Protein AF-A0AAW9QAK8-F1 (afdb_monomer)

Solvent-accessible surface area (backbone atoms only — not comparable to full-atom values): 10213 Å² total; per-residue (Å²): 141,86,92,83,81,89,88,90,85,87,82,90,89,85,83,85,83,75,80,65,77,69,79,71,78,66,49,76,46,75,46,71,65,35,74,54,66,76,41,69,58,45,81,40,82,65,49,65,52,75,55,70,27,70,66,50,73,46,60,89,47,50,57,48,42,35,43,34,34,24,34,4,42,91,80,50,85,57,17,27,20,35,39,28,41,34,25,48,75,82,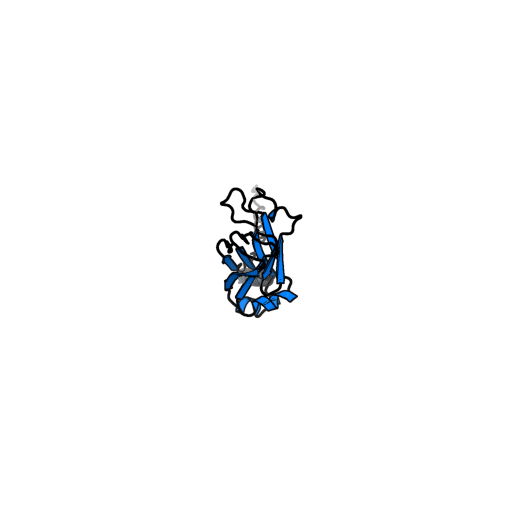41,79,55,45,76,33,46,95,89,36,62,29,44,38,78,54,58,31,52,33,78,53,71,29,72,61,53,82,85,56,50,69,65,38,55,82,17,39,46,45,31,36,33,39,35,73,44,69,76,35,34,51,22,28,21,52,31,38,41,37,41,32,53,43,70,71,66,57,60,64,52,50,49,50,51,50,52,50,50,52,54,53,55,52,64,76,74,110

Nearest PDB structures (foldseek):
  2wz8-assembly1_A  TM=4.508E-01  e=4.921E-02  Acetivibrio thermocellus
  7vrp-assembly1_A  TM=4.653E-01  e=5.206E-02  Infectious bursal disease virus
  7qx7-assembly1_A  TM=4.851E-01  e=1.797E-01  Bacillus thuringiensis serovar israelensis
  4w8j-assembly1_A-2  TM=3.602E-01  e=1.023E-01  Bacillus thuringiensis serovar kurstaki str. HD73
  2gsy-assembly1_A  TM=2.561E-01  e=4.921E-02  Infectious bursal disease virus

Radius of gyration: 26.71 Å; Cα contacts (8 Å, |Δi|>4): 350; chains: 1; bounding box: 48×50×93 Å

Sequence (178 aa):
MSIAKTFKSAAIAAALVAAGASAQAVTVVTLPDHNGGFGTASLEAVGTFFFDASLFSNISEIGSVVLSGTFGTGGWPNDHTALGDLYADGITVATCDYSSTCWLPGAGAQSWSYTFTVEQYTAFQDGQLSLVADKLYHDEVNRFGSLTLTISPVPEPGSYALMGAGLGLLAWMRRRRA

Structure (mmCIF, N/CA/C/O backbone):
data_AF-A0AAW9QAK8-F1
#
_entry.id   AF-A0AAW9QAK8-F1
#
loop_
_atom_site.group_PDB
_atom_site.id
_atom_site.type_symbol
_atom_site.label_atom_id
_atom_site.label_alt_id
_atom_site.label_comp_id
_atom_site.label_asym_id
_atom_site.label_entity_id
_atom_site.label_seq_id
_atom_site.pdbx_PDB_ins_code
_atom_site.Cartn_x
_atom_site.Cartn_y
_atom_site.Cartn_z
_atom_site.occupancy
_atom_site.B_iso_or_equiv
_atom_site.auth_seq_id
_atom_site.auth_comp_id
_atom_site.auth_asym_id
_atom_site.auth_atom_id
_atom_site.pdbx_PDB_model_num
ATOM 1 N N . MET A 1 1 ? -12.288 35.265 71.303 1.00 43.62 1 MET A N 1
ATOM 2 C CA . MET A 1 1 ? -12.630 35.472 69.877 1.00 43.62 1 MET A CA 1
ATOM 3 C C . MET A 1 1 ? -11.929 34.394 69.071 1.00 43.62 1 MET A C 1
ATOM 5 O O . MET A 1 1 ? -10.712 34.413 69.010 1.00 43.62 1 MET A O 1
ATOM 9 N N . SER A 1 2 ? -12.672 33.411 68.559 1.00 40.41 2 SER A N 1
ATOM 10 C CA . SER A 1 2 ? -12.126 32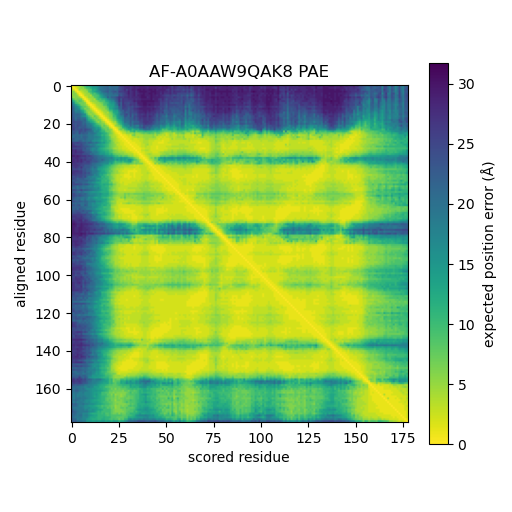.290 67.783 1.00 40.41 2 SER A CA 1
ATOM 11 C C . SER A 1 2 ? -12.729 32.337 66.381 1.00 40.41 2 SER A C 1
ATOM 13 O O . SER A 1 2 ? -13.932 32.138 66.213 1.00 40.41 2 SER A O 1
ATOM 15 N N . ILE A 1 3 ? -11.898 32.690 65.401 1.00 52.59 3 ILE A N 1
ATOM 16 C CA . ILE A 1 3 ? -12.213 32.692 63.971 1.00 52.59 3 ILE A CA 1
ATOM 17 C C . ILE A 1 3 ? -11.681 31.372 63.420 1.00 52.59 3 ILE A C 1
ATOM 19 O O . ILE A 1 3 ? -10.481 31.226 63.213 1.00 52.59 3 ILE A O 1
ATOM 23 N N . ALA A 1 4 ? -12.562 30.396 63.212 1.00 48.19 4 ALA A N 1
ATOM 24 C CA . ALA A 1 4 ? -12.209 29.166 62.511 1.00 48.19 4 ALA A CA 1
ATOM 25 C C . ALA A 1 4 ? -13.450 28.539 61.873 1.00 48.19 4 ALA A C 1
ATOM 27 O O . ALA A 1 4 ? -14.023 27.592 62.407 1.00 48.19 4 ALA A O 1
ATOM 28 N N . LYS A 1 5 ? -13.880 29.064 60.722 1.00 58.19 5 LYS A N 1
ATOM 29 C CA . LYS A 1 5 ? -14.743 28.333 59.784 1.00 58.19 5 LYS A CA 1
ATOM 30 C C . LYS A 1 5 ? -14.394 28.733 58.356 1.00 58.19 5 LYS A C 1
ATOM 32 O O . LYS A 1 5 ? -14.123 29.899 58.106 1.00 58.19 5 LYS A O 1
ATOM 37 N N . THR A 1 6 ? -14.537 27.760 57.457 1.00 53.22 6 THR A N 1
ATOM 38 C CA . THR A 1 6 ? -14.482 27.806 55.981 1.00 53.22 6 THR A CA 1
ATOM 39 C C . THR A 1 6 ? -13.117 27.558 55.332 1.00 53.22 6 THR A C 1
ATOM 41 O O . THR A 1 6 ? -12.087 27.891 55.892 1.00 53.22 6 THR A O 1
ATOM 44 N N . PHE A 1 7 ? -13.161 26.904 54.162 1.00 49.06 7 PHE A N 1
ATOM 45 C CA . PHE A 1 7 ? -12.082 26.304 53.352 1.00 49.06 7 PHE A CA 1
ATOM 46 C C . PHE A 1 7 ? -11.780 24.810 53.569 1.00 49.06 7 PHE A C 1
ATOM 48 O O . PHE A 1 7 ? -10.658 24.411 53.855 1.00 49.06 7 PHE A O 1
ATOM 55 N N . LYS A 1 8 ? -12.781 23.949 53.327 1.00 48.31 8 LYS A N 1
ATOM 56 C CA . LYS A 1 8 ? -12.560 22.544 52.919 1.00 48.31 8 LYS A CA 1
ATOM 57 C C . LYS A 1 8 ? -13.544 22.108 51.823 1.00 48.31 8 LYS A C 1
ATOM 59 O O . LYS A 1 8 ? -14.210 21.094 51.971 1.00 48.31 8 LYS A O 1
ATOM 64 N N . SER A 1 9 ? -13.661 22.875 50.738 1.00 48.78 9 SER A N 1
ATOM 65 C CA . SER A 1 9 ? -14.538 22.504 49.610 1.00 48.78 9 SER A CA 1
ATOM 66 C C . SER A 1 9 ? -13.999 23.016 48.272 1.00 48.78 9 SER A C 1
ATOM 68 O O . SER A 1 9 ? -14.655 23.804 47.604 1.00 48.78 9 SER A O 1
ATOM 70 N N . ALA A 1 10 ? -12.784 22.625 47.890 1.00 46.69 10 ALA A N 1
ATOM 71 C CA . ALA A 1 10 ? -12.253 22.905 46.552 1.00 46.69 10 ALA A CA 1
ATOM 72 C C . ALA A 1 10 ? -11.214 21.847 46.156 1.00 46.69 10 ALA A C 1
ATOM 74 O O . ALA A 1 10 ? -10.040 22.130 45.965 1.00 46.69 10 ALA A O 1
ATOM 75 N N . ALA A 1 11 ? -11.635 20.592 46.095 1.00 51.09 11 ALA A N 1
ATOM 76 C CA . ALA A 1 11 ? -10.890 19.549 45.407 1.00 51.09 11 ALA A CA 1
ATOM 77 C C . ALA A 1 11 ? -11.921 18.594 44.808 1.00 51.09 11 ALA A C 1
ATOM 79 O O . ALA A 1 11 ? -12.967 18.381 45.415 1.00 51.09 11 ALA A O 1
ATOM 80 N N . ILE A 1 12 ? -11.604 17.996 43.661 1.00 48.12 12 ILE A N 1
ATOM 81 C CA . ILE A 1 12 ? -12.461 17.126 42.834 1.00 48.12 12 ILE A CA 1
ATOM 82 C C . ILE A 1 12 ? -13.263 17.895 41.764 1.00 48.12 12 ILE A C 1
ATOM 84 O O . ILE A 1 12 ? -14.488 17.891 41.753 1.00 48.12 12 ILE A O 1
ATOM 88 N N . ALA A 1 13 ? -12.567 18.525 40.816 1.00 45.16 13 ALA A N 1
ATOM 89 C CA . ALA A 1 13 ? -13.155 18.864 39.509 1.00 45.16 13 ALA A CA 1
ATOM 90 C C . ALA A 1 13 ? -12.188 18.663 38.321 1.00 45.16 13 ALA A C 1
ATOM 92 O O . ALA A 1 13 ? -12.500 19.064 37.209 1.00 45.16 13 ALA A O 1
ATOM 93 N N . ALA A 1 14 ? -11.025 18.030 38.523 1.00 45.06 14 ALA A N 1
ATOM 94 C CA . ALA A 1 14 ? -9.957 17.976 37.515 1.00 45.06 14 ALA A CA 1
ATOM 95 C C . ALA A 1 14 ? -9.422 16.554 37.250 1.00 45.06 14 ALA A C 1
ATOM 97 O O . ALA A 1 14 ? -8.217 16.366 37.144 1.00 45.06 14 ALA A O 1
ATOM 98 N N . ALA A 1 15 ? -10.291 15.536 37.190 1.00 48.50 15 ALA A N 1
ATOM 99 C CA . ALA A 1 15 ? -9.847 14.141 37.026 1.00 48.50 15 ALA A CA 1
ATOM 100 C C . ALA A 1 15 ? -10.546 13.334 35.913 1.00 48.50 15 ALA A C 1
ATOM 102 O O . ALA A 1 15 ? -10.401 12.118 35.882 1.00 48.50 15 ALA A O 1
ATOM 103 N N . LEU A 1 16 ? -11.288 13.954 34.988 1.00 49.25 16 LEU A N 1
ATOM 104 C CA . LEU A 1 16 ? -11.933 13.222 33.885 1.00 49.25 16 LEU A CA 1
ATOM 105 C C . LEU A 1 16 ? -11.697 13.888 32.524 1.00 49.25 16 LEU A C 1
ATOM 107 O O . LEU A 1 16 ? -12.627 14.332 31.866 1.00 49.25 16 LEU A O 1
ATOM 111 N N . VAL A 1 17 ? -10.442 13.930 32.082 1.00 52.16 17 VAL A N 1
ATOM 112 C CA . VAL A 1 17 ? -10.127 13.999 30.643 1.00 52.16 17 VAL A CA 1
ATOM 113 C C . VAL A 1 17 ? -8.996 13.013 30.348 1.00 52.16 17 VAL A C 1
ATOM 115 O O . VAL A 1 17 ? -7.938 13.363 29.848 1.00 52.16 17 VAL A O 1
ATOM 118 N N . ALA A 1 18 ? -9.201 11.754 30.724 1.00 51.91 18 ALA A N 1
ATOM 119 C CA . ALA A 1 18 ? -8.476 10.642 30.126 1.00 51.91 18 ALA A CA 1
ATOM 120 C C . ALA A 1 18 ? -9.490 9.906 29.249 1.00 51.91 18 ALA A C 1
ATOM 122 O O . ALA A 1 18 ? -10.052 8.887 29.644 1.00 51.91 18 ALA A O 1
ATOM 123 N N . ALA A 1 19 ? -9.817 10.496 28.097 1.00 54.41 19 ALA A N 1
ATOM 124 C CA . ALA A 1 19 ? -10.505 9.764 27.046 1.00 54.41 19 ALA A CA 1
ATOM 125 C C . ALA A 1 19 ? -9.520 8.695 26.565 1.00 54.41 19 ALA A C 1
ATOM 127 O O . ALA A 1 19 ? -8.567 8.992 25.847 1.00 54.41 19 ALA A O 1
ATOM 128 N N . GLY A 1 20 ? -9.691 7.475 27.071 1.00 50.53 20 GLY A N 1
ATOM 129 C CA . GLY A 1 20 ? -8.933 6.320 26.627 1.00 50.53 20 GLY A CA 1
ATOM 130 C C . GLY A 1 20 ? -9.263 6.066 25.167 1.00 50.53 20 GLY A C 1
ATOM 131 O O . GLY A 1 20 ? -10.325 5.530 24.864 1.00 50.53 20 GLY A O 1
ATOM 132 N N . ALA A 1 21 ? -8.368 6.472 24.272 1.00 54.31 21 ALA A N 1
ATOM 133 C CA . ALA A 1 21 ? -8.306 5.881 22.951 1.00 54.31 21 ALA A CA 1
ATOM 134 C C . ALA A 1 21 ? -7.950 4.407 23.169 1.00 54.31 21 ALA A C 1
ATOM 136 O O . ALA A 1 21 ? -6.821 4.083 23.542 1.00 54.31 21 ALA A O 1
ATOM 137 N N . SER A 1 22 ? -8.924 3.510 23.026 1.00 57.97 22 SER A N 1
ATOM 138 C CA . SER A 1 22 ? -8.629 2.097 22.838 1.00 57.97 22 SER A CA 1
ATOM 139 C C . SER A 1 22 ? -7.884 1.989 21.512 1.00 57.97 22 SER A C 1
ATOM 141 O O . SER A 1 22 ? -8.480 2.110 20.445 1.00 57.97 22 SER A O 1
ATOM 143 N N . ALA A 1 23 ? -6.560 1.855 21.583 1.00 57.19 23 ALA A N 1
ATOM 144 C CA . ALA A 1 23 ? -5.739 1.580 20.418 1.00 57.19 23 ALA A CA 1
ATOM 145 C C . ALA A 1 23 ? -6.095 0.172 19.93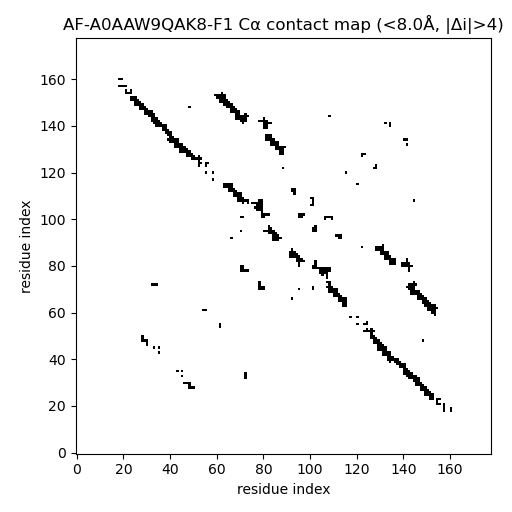3 1.00 57.19 23 ALA A C 1
ATOM 147 O O . ALA A 1 23 ? -5.701 -0.819 20.547 1.00 57.19 23 ALA A O 1
ATOM 148 N N . GLN A 1 24 ? -6.892 0.080 18.872 1.00 70.19 24 GLN A N 1
ATOM 149 C CA . GLN A 1 24 ? -7.005 -1.170 18.137 1.00 70.19 24 GLN A CA 1
ATOM 150 C C . GLN A 1 24 ? -5.670 -1.458 17.437 1.00 70.19 24 GLN A C 1
ATOM 152 O O . GLN A 1 24 ? -4.921 -0.539 17.090 1.00 70.19 24 GLN A O 1
ATOM 157 N N . ALA A 1 25 ? -5.356 -2.741 17.260 1.00 75.75 25 ALA A N 1
ATOM 158 C CA . ALA A 1 25 ? -4.101 -3.156 16.653 1.00 75.75 25 ALA A CA 1
ATOM 159 C C . ALA A 1 25 ? -4.079 -2.796 15.161 1.00 75.75 25 ALA A C 1
ATOM 161 O O . ALA A 1 25 ? -4.975 -3.172 14.409 1.00 75.75 25 ALA A O 1
ATOM 162 N N . VAL A 1 26 ? -3.038 -2.076 14.746 1.00 88.56 26 VAL A N 1
ATOM 163 C CA . VAL A 1 26 ? -2.713 -1.857 13.335 1.00 88.56 26 VAL A CA 1
ATOM 164 C C . VAL A 1 26 ? -1.885 -3.049 12.869 1.00 88.56 26 VAL A C 1
ATOM 166 O O . VAL A 1 26 ? -0.848 -3.346 13.466 1.00 88.56 26 VAL A O 1
ATOM 169 N N . THR A 1 27 ? -2.323 -3.724 11.809 1.00 88.50 27 THR A N 1
ATOM 170 C CA . THR A 1 27 ? -1.546 -4.807 11.198 1.00 88.50 27 THR A CA 1
ATOM 171 C C . THR A 1 27 ? -0.627 -4.210 10.144 1.00 88.50 27 THR A C 1
ATOM 173 O O . THR A 1 27 ? -1.091 -3.553 9.214 1.00 88.50 27 THR A O 1
ATOM 176 N N . VAL A 1 28 ? 0.678 -4.441 10.294 1.00 93.00 28 VAL A N 1
ATOM 177 C CA . VAL A 1 28 ? 1.711 -3.998 9.352 1.00 93.00 28 VAL A CA 1
ATOM 178 C C . VAL A 1 28 ? 2.443 -5.227 8.833 1.00 93.00 28 VAL A C 1
ATOM 180 O O . VAL A 1 28 ? 3.031 -5.972 9.616 1.00 93.00 28 VAL A O 1
ATOM 183 N N . VAL A 1 29 ? 2.409 -5.431 7.519 1.00 94.56 29 VAL A N 1
ATOM 184 C CA . VAL A 1 29 ? 3.135 -6.507 6.834 1.00 94.56 29 VAL A CA 1
ATOM 185 C C . VAL A 1 29 ? 4.091 -5.872 5.838 1.00 94.56 29 VAL A C 1
ATOM 187 O O . VAL A 1 29 ? 3.711 -4.948 5.120 1.00 94.56 29 VAL A O 1
ATOM 190 N N . THR A 1 30 ? 5.330 -6.354 5.793 1.00 96.50 30 THR A N 1
ATOM 191 C CA . THR A 1 30 ? 6.355 -5.840 4.884 1.00 96.50 30 THR A CA 1
ATOM 192 C C . THR A 1 30 ? 6.835 -6.917 3.922 1.00 96.50 30 THR A C 1
ATOM 194 O O . THR A 1 30 ? 6.979 -8.084 4.288 1.00 96.50 30 THR A O 1
ATOM 197 N N . LEU A 1 31 ? 7.101 -6.508 2.685 1.00 96.69 31 LEU A N 1
ATOM 198 C CA . LEU A 1 31 ? 7.881 -7.269 1.721 1.00 96.69 31 LEU A CA 1
ATOM 199 C C . LEU A 1 31 ? 9.273 -6.635 1.598 1.00 96.69 31 LEU A C 1
ATOM 201 O O . LEU A 1 31 ? 9.405 -5.407 1.707 1.00 96.69 31 LEU A O 1
ATOM 205 N N . PRO A 1 32 ? 10.322 -7.452 1.405 1.00 96.00 32 PRO A N 1
ATOM 206 C CA . PRO A 1 32 ? 11.661 -6.940 1.152 1.00 96.00 32 PRO A CA 1
ATOM 207 C C . PRO A 1 32 ? 11.721 -6.210 -0.195 1.00 96.00 32 PRO A C 1
ATOM 209 O O . PRO A 1 32 ? 10.803 -6.306 -1.009 1.00 96.00 32 PRO A O 1
ATOM 212 N N . ASP A 1 33 ? 12.828 -5.509 -0.431 1.00 94.25 33 ASP A N 1
ATOM 213 C CA . ASP A 1 33 ? 13.135 -4.901 -1.724 1.00 94.25 33 ASP A CA 1
ATOM 214 C C . ASP A 1 33 ? 13.010 -5.927 -2.863 1.00 94.25 33 ASP A C 1
ATOM 216 O O . ASP A 1 33 ? 13.535 -7.043 -2.788 1.00 94.25 33 ASP A O 1
ATOM 220 N N . HIS A 1 34 ? 12.355 -5.516 -3.943 1.00 93.50 34 HIS A N 1
ATOM 221 C CA . HIS A 1 34 ? 12.217 -6.281 -5.169 1.00 93.50 34 HIS A CA 1
ATOM 222 C C . HIS A 1 34 ? 13.094 -5.680 -6.266 1.00 93.50 34 HIS A C 1
ATOM 224 O O . HIS A 1 34 ? 13.027 -4.488 -6.569 1.00 93.50 34 HIS A O 1
ATOM 230 N N . ASN A 1 35 ? 13.893 -6.538 -6.895 1.00 92.06 35 ASN A N 1
ATOM 231 C CA . ASN A 1 35 ? 14.691 -6.199 -8.062 1.00 92.06 35 ASN A CA 1
ATOM 232 C C . ASN A 1 35 ? 14.378 -7.206 -9.157 1.00 92.06 35 ASN A C 1
ATOM 234 O O . ASN A 1 35 ? 14.779 -8.367 -9.054 1.00 92.06 35 ASN A O 1
ATOM 238 N N . GLY A 1 36 ? 13.659 -6.743 -10.172 1.00 90.12 36 GLY A N 1
ATOM 239 C CA . GLY A 1 36 ? 13.247 -7.590 -11.272 1.00 90.12 36 GLY A CA 1
ATOM 240 C C . GLY A 1 36 ? 14.385 -8.016 -12.199 1.00 90.12 36 GLY A C 1
ATOM 241 O O . GLY A 1 36 ? 15.553 -7.636 -12.050 1.00 90.12 36 GLY A O 1
ATOM 242 N N . GLY A 1 37 ? 14.032 -8.815 -13.200 1.00 87.31 37 GLY A N 1
ATOM 243 C CA . GLY A 1 37 ? 14.950 -9.226 -14.261 1.00 87.31 37 GLY A CA 1
ATOM 244 C C . GLY A 1 37 ? 15.133 -8.172 -15.361 1.00 87.31 37 GLY A C 1
ATOM 245 O O . GLY A 1 37 ? 14.193 -7.478 -15.755 1.00 87.31 37 GLY A O 1
ATOM 246 N N . PHE A 1 38 ? 16.333 -8.120 -15.950 1.00 83.62 38 PHE A N 1
ATOM 247 C CA . PHE A 1 38 ? 16.515 -7.486 -17.261 1.00 83.62 38 PHE A CA 1
ATOM 248 C C . PHE A 1 38 ? 15.729 -8.269 -18.321 1.00 83.62 38 PHE A C 1
ATOM 250 O O . PHE A 1 38 ? 15.740 -9.501 -18.319 1.00 83.62 38 PHE A O 1
ATOM 257 N N . GLY A 1 39 ? 15.066 -7.576 -19.249 1.00 77.19 39 GLY A N 1
ATOM 258 C CA . GLY A 1 39 ? 14.371 -8.241 -20.352 1.00 77.19 39 GLY A CA 1
ATOM 259 C C . GLY A 1 39 ? 13.309 -7.387 -21.032 1.00 77.19 39 GLY A C 1
ATOM 260 O O . GLY A 1 39 ? 13.203 -6.187 -20.783 1.00 77.19 39 GLY A O 1
ATOM 261 N N . THR A 1 40 ? 12.501 -8.029 -21.872 1.00 79.06 40 THR A N 1
ATOM 262 C CA . THR A 1 40 ? 11.403 -7.395 -22.613 1.00 79.06 40 THR A CA 1
ATOM 263 C C . THR A 1 40 ? 10.228 -7.016 -21.721 1.00 79.06 40 THR A C 1
ATOM 265 O O . THR A 1 40 ? 10.101 -7.569 -20.631 1.00 79.06 40 THR A O 1
ATOM 268 N N . ALA A 1 41 ? 9.366 -6.118 -22.207 1.00 79.12 41 ALA A N 1
ATOM 269 C CA . ALA A 1 41 ? 8.091 -5.782 -21.578 1.00 79.12 41 ALA A CA 1
ATOM 270 C C . ALA A 1 41 ? 7.313 -7.046 -21.166 1.00 79.12 41 ALA A C 1
ATOM 272 O O . ALA A 1 41 ? 7.135 -7.964 -21.974 1.00 79.12 41 ALA A O 1
ATOM 273 N N . SER A 1 42 ? 6.933 -7.124 -19.892 1.00 87.88 42 SER A N 1
ATOM 274 C CA . SER A 1 42 ? 6.310 -8.306 -19.294 1.00 87.88 42 SER A CA 1
ATOM 275 C C . SER A 1 42 ? 5.710 -7.991 -17.929 1.00 87.88 42 SER A C 1
ATOM 277 O O . SER A 1 42 ? 6.243 -7.158 -17.196 1.00 87.88 42 SER A O 1
ATOM 279 N N . LEU A 1 43 ? 4.693 -8.765 -17.552 1.00 93.12 43 LEU A N 1
ATOM 280 C CA . LEU A 1 43 ? 4.222 -8.849 -16.174 1.00 93.12 43 LEU A CA 1
ATOM 281 C C . LEU A 1 43 ? 5.220 -9.641 -15.324 1.00 93.12 43 LEU A C 1
ATOM 283 O O . LEU A 1 43 ? 5.630 -10.742 -15.695 1.00 93.12 43 LEU A O 1
ATOM 287 N N . GLU A 1 44 ? 5.583 -9.090 -14.175 1.00 94.38 44 GLU A N 1
ATOM 288 C CA . GLU A 1 44 ? 6.531 -9.668 -13.230 1.00 94.38 44 GLU A CA 1
ATOM 289 C C . GLU A 1 44 ? 5.912 -9.744 -11.835 1.00 94.38 44 GLU A C 1
ATOM 291 O O . GLU A 1 44 ? 5.346 -8.773 -11.335 1.00 94.38 44 GLU A O 1
ATOM 296 N N . ALA A 1 45 ? 6.018 -10.908 -11.192 1.00 96.19 45 ALA A N 1
ATOM 297 C CA . ALA A 1 45 ? 5.561 -11.076 -9.819 1.00 96.19 45 ALA A CA 1
ATOM 298 C C . ALA A 1 45 ? 6.526 -10.368 -8.858 1.00 96.19 45 ALA A C 1
ATOM 300 O O . ALA A 1 45 ? 7.702 -10.724 -8.775 1.00 96.19 45 ALA A O 1
ATOM 301 N N . VAL A 1 46 ? 6.014 -9.393 -8.109 1.00 96.62 46 VAL A N 1
ATOM 302 C CA . VAL A 1 4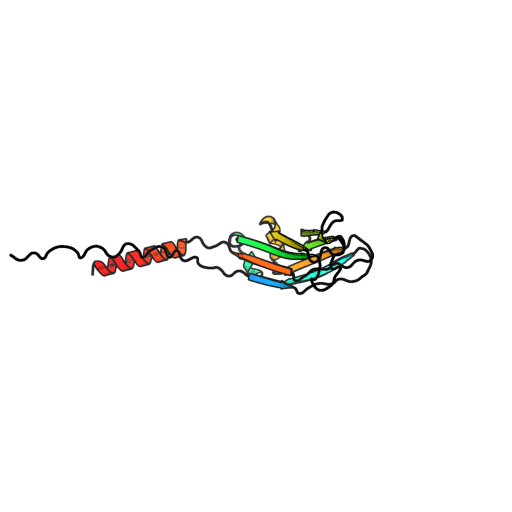6 ? 6.797 -8.625 -7.131 1.00 96.62 46 VAL A CA 1
ATOM 303 C C . VAL A 1 46 ? 6.843 -9.357 -5.792 1.00 96.62 46 VAL A C 1
ATOM 305 O O . VAL A 1 46 ? 7.904 -9.484 -5.181 1.00 96.62 46 VAL A O 1
ATOM 308 N N . GLY A 1 47 ? 5.694 -9.876 -5.357 1.00 97.31 47 GLY A N 1
ATOM 309 C CA . GLY A 1 47 ? 5.536 -10.624 -4.115 1.00 97.31 47 GLY A CA 1
ATOM 310 C C . GLY A 1 47 ? 4.074 -10.702 -3.682 1.00 97.31 47 GLY A C 1
ATOM 311 O O . GLY A 1 47 ? 3.190 -10.182 -4.358 1.00 97.31 47 GLY A O 1
ATOM 312 N N . THR A 1 48 ? 3.820 -11.339 -2.543 1.00 98.25 48 THR A N 1
ATOM 313 C CA . THR A 1 48 ? 2.465 -11.510 -2.004 1.00 98.25 48 THR A CA 1
ATOM 314 C C . THR A 1 48 ? 2.478 -11.215 -0.514 1.00 98.25 48 THR A C 1
ATOM 316 O O . THR A 1 48 ? 3.286 -11.785 0.223 1.00 98.25 48 THR A O 1
ATOM 319 N N . PHE A 1 49 ? 1.592 -10.332 -0.058 1.00 97.81 49 PHE A N 1
ATOM 320 C CA . PHE A 1 49 ? 1.346 -10.170 1.372 1.00 97.81 49 PHE A CA 1
ATOM 321 C C . PHE A 1 49 ? 0.419 -11.276 1.859 1.00 97.81 49 PHE A C 1
ATOM 323 O O . PHE A 1 49 ? -0.539 -11.618 1.174 1.00 97.81 49 PHE A O 1
ATOM 330 N N . PHE A 1 50 ? 0.678 -11.780 3.062 1.00 96.44 50 PHE A N 1
ATOM 331 C CA . PHE A 1 50 ? -0.205 -12.708 3.762 1.00 96.44 50 PHE A CA 1
ATOM 332 C C . PHE A 1 50 ? -0.662 -12.056 5.064 1.00 96.44 50 PHE A C 1
ATOM 334 O O . PHE A 1 50 ? 0.157 -11.526 5.819 1.00 96.44 50 PHE A O 1
ATOM 341 N N . PHE A 1 51 ? -1.960 -12.097 5.332 1.00 94.62 51 PHE A N 1
ATOM 342 C CA . PHE A 1 51 ? -2.573 -11.566 6.546 1.00 94.62 51 PHE A CA 1
ATOM 343 C C . PHE A 1 51 ? -3.789 -12.415 6.928 1.00 94.62 51 PHE A C 1
ATOM 345 O O . PHE A 1 51 ? -4.221 -13.298 6.190 1.00 94.62 51 PHE A O 1
ATOM 352 N N . ASP A 1 52 ? -4.330 -12.187 8.122 1.00 93.69 52 ASP A N 1
ATOM 353 C CA . ASP A 1 52 ? -5.525 -12.901 8.557 1.00 93.69 52 ASP A CA 1
ATOM 354 C C . ASP A 1 52 ? -6.749 -12.415 7.763 1.00 93.69 52 ASP A C 1
ATOM 356 O O . ASP A 1 52 ? -7.192 -11.276 7.921 1.00 93.69 52 ASP A O 1
ATOM 360 N N . ALA A 1 53 ? -7.308 -13.291 6.923 1.00 93.25 53 ALA A N 1
ATOM 361 C CA . ALA A 1 53 ? -8.521 -13.031 6.147 1.00 93.25 53 ALA A CA 1
ATOM 362 C C . ALA A 1 53 ? -9.717 -12.638 7.034 1.00 93.25 53 ALA A C 1
ATOM 364 O O . ALA A 1 53 ? -10.620 -11.928 6.586 1.00 93.25 53 ALA A O 1
ATOM 365 N N . SER A 1 54 ? -9.722 -13.057 8.308 1.00 92.12 54 SER A N 1
ATOM 366 C CA . SER A 1 54 ? -10.784 -12.716 9.254 1.00 92.12 54 SER A CA 1
ATOM 367 C C . SER A 1 54 ? -10.900 -11.207 9.496 1.00 92.12 54 SER A C 1
ATOM 369 O O . SER A 1 54 ? -12.005 -10.733 9.763 1.00 92.12 54 SER A O 1
ATOM 371 N N . LEU A 1 55 ? -9.824 -10.433 9.287 1.00 89.44 55 LEU A N 1
ATOM 372 C CA . LEU A 1 55 ? -9.844 -8.966 9.357 1.00 89.44 55 LEU A CA 1
ATOM 373 C C . LEU A 1 55 ? -10.861 -8.358 8.382 1.00 89.44 55 LEU A C 1
ATOM 375 O O . LEU A 1 55 ? -11.502 -7.360 8.692 1.00 89.44 55 LEU A O 1
ATOM 379 N N . PHE A 1 56 ? -11.060 -8.989 7.225 1.00 91.56 56 PHE A N 1
ATOM 380 C CA . PHE A 1 56 ? -11.970 -8.513 6.184 1.00 91.56 56 PHE A CA 1
ATOM 381 C C . PHE A 1 56 ? -13.349 -9.182 6.231 1.00 91.56 56 PHE A C 1
ATOM 383 O O . PHE A 1 56 ? -14.195 -8.898 5.383 1.00 91.56 56 PHE A O 1
ATOM 390 N N . SER A 1 57 ? -13.617 -10.025 7.238 1.00 89.75 57 SER A N 1
ATOM 391 C CA . SER A 1 57 ? -14.948 -10.618 7.441 1.00 89.75 57 SER A CA 1
ATOM 392 C C . SER A 1 57 ? -16.006 -9.568 7.810 1.00 89.75 57 SER A C 1
ATOM 394 O O . SER A 1 57 ? -17.163 -9.699 7.410 1.00 89.75 57 SER A O 1
ATOM 396 N N . ASN A 1 58 ? -15.591 -8.485 8.478 1.00 88.31 58 ASN A N 1
ATOM 397 C CA . ASN A 1 58 ? -16.421 -7.335 8.831 1.00 88.31 58 ASN A CA 1
ATOM 398 C C . ASN A 1 58 ? -15.824 -6.050 8.240 1.00 88.31 58 ASN A C 1
ATOM 400 O O . ASN A 1 58 ? -15.193 -5.262 8.937 1.00 88.31 58 ASN A O 1
ATOM 404 N N . ILE A 1 59 ? -16.053 -5.797 6.950 1.00 86.56 59 ILE A N 1
ATOM 405 C CA . ILE A 1 59 ? -15.531 -4.607 6.244 1.00 86.56 59 ILE A CA 1
ATOM 406 C C . ILE A 1 59 ? -15.853 -3.283 6.967 1.00 86.56 59 ILE A C 1
ATOM 408 O O . ILE A 1 59 ? -15.055 -2.350 6.923 1.00 86.56 59 ILE A O 1
ATOM 412 N N . SER A 1 60 ? -16.982 -3.198 7.681 1.00 86.94 60 SER A N 1
ATOM 413 C CA . SER A 1 60 ? -17.361 -2.018 8.476 1.00 86.94 60 SER A CA 1
ATOM 414 C C . SER A 1 60 ? -16.426 -1.714 9.651 1.00 86.94 60 SER A C 1
ATOM 416 O O . SER A 1 60 ? -16.489 -0.619 10.202 1.00 86.94 60 SER A O 1
ATOM 418 N N . GLU A 1 61 ? -15.601 -2.676 10.061 1.00 88.69 61 GLU A N 1
ATOM 419 C CA . GLU A 1 61 ? -14.604 -2.535 11.124 1.00 88.69 61 GLU A CA 1
ATOM 420 C C . GLU A 1 61 ? -13.227 -2.142 10.575 1.00 88.69 61 GLU A C 1
ATOM 422 O O . GLU A 1 61 ? -12.329 -1.852 11.360 1.00 88.69 61 GLU A O 1
ATOM 427 N N . ILE A 1 62 ? -13.043 -2.077 9.252 1.00 92.00 62 ILE A N 1
ATOM 428 C CA . ILE A 1 62 ? -11.794 -1.629 8.628 1.00 92.00 62 ILE A CA 1
ATOM 429 C C . ILE A 1 62 ? -11.851 -0.124 8.366 1.00 92.00 62 ILE A C 1
ATOM 431 O O . ILE A 1 62 ? -12.676 0.366 7.597 1.00 92.00 62 ILE A O 1
ATOM 435 N N . GLY A 1 63 ? -10.953 0.618 9.011 1.00 92.38 63 GLY A N 1
ATOM 436 C CA . GLY A 1 63 ? -10.841 2.067 8.884 1.00 92.38 63 GLY A CA 1
ATOM 437 C C . GLY A 1 63 ? -10.079 2.478 7.631 1.00 92.38 63 GLY A C 1
ATOM 438 O O . GLY A 1 63 ? -10.556 3.314 6.868 1.00 92.38 63 GLY A O 1
ATOM 439 N N . SER A 1 64 ? -8.912 1.879 7.393 1.00 95.69 64 SER A N 1
ATOM 440 C CA . SER A 1 64 ? -8.127 2.102 6.180 1.00 95.69 64 SER A CA 1
ATOM 441 C C . SER A 1 64 ? -7.228 0.917 5.847 1.00 95.69 64 SER A C 1
ATOM 443 O O . SER A 1 64 ? -6.731 0.217 6.731 1.00 95.69 64 SER A O 1
ATOM 445 N N . VAL A 1 65 ? -6.982 0.731 4.553 1.00 97.56 65 VAL A N 1
ATOM 446 C CA . VAL A 1 65 ? -5.941 -0.161 4.043 1.00 97.56 65 VAL A CA 1
ATOM 447 C C . VAL A 1 65 ? -5.030 0.656 3.146 1.00 97.56 65 VAL A C 1
ATOM 449 O O . VAL A 1 65 ? -5.487 1.277 2.186 1.00 97.56 65 VAL A O 1
ATOM 452 N N . VAL A 1 66 ? -3.746 0.689 3.486 1.00 98.12 66 VAL 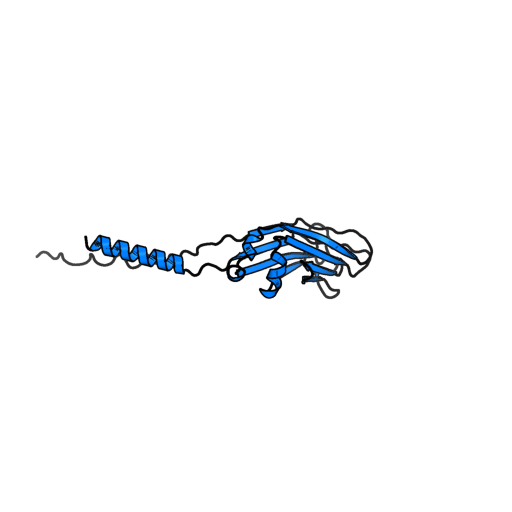A N 1
ATOM 453 C CA . VAL A 1 66 ? -2.744 1.506 2.804 1.00 98.12 66 VAL A CA 1
ATOM 454 C C . VAL A 1 66 ? -1.583 0.624 2.378 1.00 98.12 66 VAL A C 1
ATOM 456 O O . VAL A 1 66 ? -0.938 0.002 3.219 1.00 98.12 66 VAL A O 1
ATOM 459 N N . LEU A 1 67 ? -1.298 0.598 1.081 1.00 98.50 67 LEU A N 1
ATOM 460 C CA . LEU A 1 67 ? -0.078 0.020 0.530 1.00 98.50 67 LEU A CA 1
ATOM 461 C C . LEU A 1 67 ? 0.890 1.151 0.193 1.00 98.50 67 LEU A C 1
ATOM 463 O O . LEU A 1 67 ? 0.509 2.143 -0.419 1.00 98.50 67 LEU A O 1
ATOM 467 N N . SER A 1 68 ? 2.145 1.012 0.595 1.00 98.44 68 SER A N 1
ATOM 468 C CA . SER A 1 68 ? 3.172 2.031 0.382 1.00 98.44 68 SER A CA 1
ATOM 469 C C . SER A 1 68 ? 4.517 1.405 0.060 1.00 98.44 68 SER A C 1
ATOM 471 O O . SER A 1 68 ? 4.757 0.237 0.368 1.00 98.44 68 SER A O 1
ATOM 473 N N . GLY A 1 69 ? 5.396 2.192 -0.550 1.00 96.69 69 GLY A N 1
ATOM 474 C CA . GLY A 1 69 ? 6.732 1.749 -0.913 1.00 96.69 69 GLY A CA 1
ATOM 475 C C . GLY A 1 69 ? 7.534 2.845 -1.592 1.00 96.69 69 GLY A C 1
ATOM 476 O O . GLY A 1 69 ? 7.193 4.030 -1.520 1.00 96.69 69 GLY A O 1
ATOM 477 N N . THR A 1 70 ? 8.602 2.436 -2.273 1.00 95.31 70 THR A N 1
ATOM 478 C CA . THR A 1 70 ? 9.365 3.312 -3.161 1.00 95.31 70 THR A CA 1
ATOM 479 C C . THR A 1 70 ? 9.545 2.674 -4.527 1.00 95.31 70 THR A C 1
ATOM 481 O O . THR A 1 70 ? 9.761 1.470 -4.630 1.00 95.31 70 THR A O 1
ATOM 484 N N . PHE A 1 71 ? 9.496 3.481 -5.580 1.00 94.19 71 PHE A N 1
ATOM 485 C CA . PHE A 1 71 ? 10.127 3.141 -6.849 1.00 94.19 71 PHE A CA 1
ATOM 486 C C . PHE A 1 71 ? 11.637 3.322 -6.702 1.00 94.19 71 PHE A C 1
ATOM 488 O O . PHE A 1 71 ? 12.071 4.341 -6.167 1.00 94.19 71 PHE A O 1
ATOM 495 N N . GLY A 1 72 ? 12.423 2.348 -7.151 1.00 91.00 72 GLY A N 1
ATOM 496 C CA . GLY A 1 72 ? 13.852 2.253 -6.853 1.00 91.00 72 GLY A CA 1
ATOM 497 C C . GLY A 1 72 ? 14.142 1.624 -5.483 1.00 91.00 72 GLY A C 1
ATOM 498 O O . GLY A 1 72 ? 13.306 1.645 -4.576 1.00 91.00 72 GLY A O 1
ATOM 499 N N . THR A 1 73 ? 15.348 1.074 -5.327 1.00 85.81 73 THR A N 1
ATOM 500 C CA . THR A 1 73 ? 15.837 0.393 -4.111 1.00 85.81 73 THR A CA 1
ATOM 501 C C . THR A 1 73 ? 17.063 1.133 -3.593 1.00 85.81 73 THR A C 1
ATOM 503 O O . THR A 1 73 ? 18.100 0.962 -4.203 1.00 85.81 73 THR A O 1
ATOM 506 N N . GLY A 1 74 ? 16.978 1.949 -2.534 1.00 69.75 74 GLY A N 1
ATOM 507 C CA . GLY A 1 74 ? 17.972 2.986 -2.161 1.00 69.75 74 GLY A CA 1
ATOM 508 C C . GLY A 1 74 ? 19.435 2.562 -1.893 1.00 69.75 74 GLY A C 1
ATOM 509 O O . GLY A 1 74 ? 19.959 2.809 -0.810 1.00 69.75 74 GLY A O 1
ATOM 510 N N . GLY A 1 75 ? 20.122 1.989 -2.878 1.00 67.81 75 GLY A N 1
ATOM 511 C CA . GLY A 1 75 ? 21.450 1.382 -2.786 1.00 67.81 75 GLY A CA 1
ATOM 512 C C . GLY A 1 75 ? 22.315 1.541 -4.042 1.00 67.81 75 GLY A C 1
ATOM 513 O O . GLY A 1 75 ? 23.485 1.157 -4.013 1.00 67.81 75 GLY A O 1
ATOM 514 N N . TRP A 1 76 ? 21.800 2.140 -5.118 1.00 65.38 76 TRP A N 1
ATOM 515 C CA . TRP A 1 76 ? 22.512 2.402 -6.366 1.00 65.38 76 TRP A CA 1
ATOM 516 C C . TRP A 1 76 ? 22.367 3.861 -6.834 1.00 65.38 76 TRP A C 1
ATOM 518 O O . TRP A 1 76 ? 21.292 4.454 -6.807 1.00 65.38 76 TRP A O 1
ATOM 528 N N . PRO A 1 77 ? 23.442 4.461 -7.373 1.00 56.59 77 PRO A N 1
ATOM 529 C CA . PRO A 1 77 ? 23.440 5.860 -7.814 1.00 56.59 77 PRO A CA 1
ATOM 530 C C . PRO A 1 77 ? 22.486 6.171 -8.987 1.00 56.59 77 PRO A C 1
ATOM 532 O O . PRO A 1 77 ? 22.339 7.334 -9.343 1.00 56.59 77 PRO A O 1
ATOM 535 N N . ASN A 1 78 ? 21.815 5.162 -9.558 1.00 66.88 78 ASN A N 1
ATOM 536 C CA . ASN A 1 78 ? 20.840 5.284 -10.643 1.00 66.88 78 ASN A CA 1
ATOM 537 C C . ASN A 1 78 ? 19.573 4.444 -10.374 1.00 66.88 78 ASN A C 1
ATOM 539 O O . ASN A 1 78 ? 19.054 3.838 -11.306 1.00 66.88 78 ASN A O 1
ATOM 543 N N . ASP A 1 79 ? 19.091 4.383 -9.128 1.00 70.62 79 ASP A N 1
ATOM 544 C CA . ASP A 1 79 ? 17.879 3.645 -8.708 1.00 70.62 79 ASP A CA 1
ATOM 545 C C . ASP A 1 79 ? 16.560 4.233 -9.244 1.00 70.62 79 ASP A C 1
ATOM 547 O O . ASP A 1 79 ? 15.636 4.527 -8.489 1.00 70.62 79 ASP A O 1
ATOM 551 N N . HIS A 1 80 ? 16.460 4.428 -10.552 1.00 78.81 80 HIS A N 1
ATOM 552 C CA . HIS A 1 80 ? 15.164 4.573 -11.195 1.00 78.81 80 HIS A CA 1
ATOM 553 C C . HIS A 1 80 ? 14.542 3.184 -11.363 1.00 78.81 80 HIS A C 1
ATOM 555 O O . HIS A 1 80 ? 15.238 2.161 -11.385 1.00 78.81 80 HIS A O 1
ATOM 561 N N . THR A 1 81 ? 13.219 3.148 -11.437 1.00 84.06 81 THR A N 1
ATOM 562 C CA . THR A 1 81 ? 12.497 1.945 -11.849 1.00 84.06 81 THR A CA 1
ATOM 563 C C . THR A 1 81 ? 12.253 2.000 -13.352 1.00 84.06 81 THR A C 1
ATOM 565 O O . THR A 1 81 ? 12.186 3.087 -13.930 1.00 84.06 81 THR A O 1
ATOM 568 N N . ALA A 1 82 ? 12.075 0.837 -13.976 1.00 84.94 82 ALA A N 1
ATOM 569 C CA . ALA A 1 82 ? 11.490 0.767 -15.306 1.00 84.94 82 ALA A CA 1
ATOM 570 C C . ALA A 1 82 ? 10.114 1.444 -15.327 1.00 84.94 82 ALA A C 1
ATOM 572 O O . ALA A 1 82 ? 9.393 1.459 -14.323 1.00 84.94 82 ALA A O 1
ATOM 573 N N . LEU A 1 83 ? 9.742 1.957 -16.494 1.00 88.06 83 LEU A N 1
ATOM 574 C CA . LEU A 1 83 ? 8.393 2.455 -16.729 1.00 88.06 83 LEU A CA 1
ATOM 575 C C . LEU A 1 83 ? 7.387 1.332 -16.587 1.00 88.06 83 LEU A C 1
ATOM 577 O O . LEU A 1 83 ? 7.558 0.254 -17.168 1.00 88.06 83 LEU A O 1
ATOM 581 N N . GLY A 1 84 ? 6.327 1.608 -15.844 1.00 91.81 84 GLY A N 1
ATOM 582 C CA . GLY A 1 84 ? 5.418 0.551 -15.476 1.00 91.81 84 GLY A CA 1
ATOM 583 C C . GLY A 1 84 ? 4.361 0.935 -14.471 1.00 91.81 84 GLY A C 1
ATOM 584 O O . GLY A 1 84 ? 4.436 1.956 -13.785 1.00 91.81 84 GLY A O 1
ATOM 585 N N . ASP A 1 85 ? 3.397 0.036 -14.377 1.00 95.75 85 ASP A N 1
ATOM 586 C CA . ASP A 1 85 ? 2.327 0.073 -13.400 1.00 95.75 85 ASP A CA 1
ATOM 587 C C . ASP A 1 85 ? 2.534 -1.055 -12.396 1.00 95.75 85 ASP A C 1
ATOM 589 O O . ASP A 1 85 ? 2.851 -2.189 -12.758 1.00 95.75 85 ASP A O 1
ATOM 593 N N . LEU A 1 86 ? 2.339 -0.753 -11.119 1.00 97.25 86 LEU A N 1
ATOM 594 C CA . LEU A 1 86 ? 2.248 -1.752 -10.070 1.00 97.25 86 LEU A CA 1
ATOM 595 C C . LEU A 1 86 ? 0.775 -2.059 -9.822 1.00 97.25 86 LEU A C 1
ATOM 597 O O . LEU A 1 86 ? -0.017 -1.162 -9.522 1.00 97.25 86 LEU A O 1
ATOM 601 N N . TYR A 1 87 ? 0.429 -3.336 -9.907 1.00 98.19 87 TYR A N 1
ATOM 602 C CA . TYR A 1 87 ? -0.902 -3.864 -9.666 1.00 98.19 87 TYR A CA 1
ATOM 603 C C . TYR A 1 87 ? -0.930 -4.664 -8.366 1.00 98.19 87 TYR A C 1
ATOM 605 O O . TYR A 1 87 ? -0.041 -5.476 -8.118 1.00 98.19 87 TYR A O 1
ATOM 613 N N . ALA A 1 88 ? -1.978 -4.473 -7.569 1.00 98.12 88 ALA A N 1
ATOM 614 C CA . ALA A 1 88 ? -2.325 -5.301 -6.422 1.00 98.12 88 ALA A CA 1
ATOM 615 C C . ALA A 1 88 ? -3.651 -6.013 -6.720 1.00 98.12 88 ALA A C 1
ATOM 617 O O . ALA A 1 88 ? -4.686 -5.358 -6.819 1.00 98.12 88 ALA A O 1
ATOM 618 N N . ASP A 1 89 ? -3.602 -7.322 -6.976 1.00 97.50 89 ASP A N 1
ATOM 619 C CA . ASP A 1 89 ? -4.738 -8.136 -7.445 1.00 97.50 89 ASP A CA 1
ATOM 620 C C . ASP A 1 89 ? -5.528 -7.498 -8.603 1.00 97.50 89 ASP A C 1
ATOM 622 O O . ASP A 1 89 ? -6.757 -7.496 -8.654 1.00 97.50 89 ASP A O 1
ATOM 626 N N . GLY A 1 90 ? -4.791 -6.923 -9.559 1.00 96.94 90 GLY A N 1
ATOM 627 C CA . GLY A 1 90 ? -5.349 -6.266 -10.743 1.00 96.94 90 GLY A CA 1
ATOM 628 C C . GLY A 1 90 ? -5.753 -4.801 -10.547 1.00 96.94 90 GLY A C 1
ATOM 629 O O . GLY A 1 90 ? -6.138 -4.152 -11.517 1.00 96.94 90 GLY A O 1
ATOM 630 N N . ILE A 1 91 ? -5.629 -4.244 -9.339 1.00 98.12 91 ILE A N 1
ATOM 631 C CA . ILE A 1 91 ? -5.844 -2.817 -9.063 1.00 98.12 91 ILE A CA 1
ATOM 632 C C . ILE A 1 91 ? -4.527 -2.067 -9.251 1.00 98.12 91 ILE A C 1
ATOM 634 O O . ILE A 1 91 ? -3.556 -2.371 -8.564 1.00 98.12 91 ILE A O 1
ATOM 638 N N . THR A 1 92 ? -4.480 -1.058 -10.120 1.00 97.94 92 THR A N 1
ATOM 639 C CA . THR A 1 92 ? -3.300 -0.186 -10.242 1.00 97.94 92 THR A CA 1
ATOM 640 C C . THR A 1 92 ? -3.122 0.644 -8.970 1.00 97.94 92 THR A C 1
ATOM 642 O O . THR A 1 92 ? -3.963 1.485 -8.647 1.00 97.94 92 THR A O 1
ATOM 645 N N . VAL A 1 93 ? -2.025 0.407 -8.249 1.00 98.19 93 VAL A N 1
ATOM 646 C CA . VAL A 1 93 ? -1.710 1.064 -6.968 1.00 98.19 93 VAL A CA 1
ATOM 647 C C . VAL A 1 93 ? -0.619 2.123 -7.092 1.00 98.19 93 VAL A C 1
ATOM 649 O O . VAL A 1 93 ? -0.568 3.054 -6.292 1.00 98.19 93 VAL A O 1
ATOM 652 N N . ALA A 1 94 ? 0.248 2.013 -8.094 1.00 97.62 94 ALA A N 1
ATOM 653 C CA . ALA A 1 94 ? 1.268 3.010 -8.376 1.00 97.62 94 ALA A CA 1
ATOM 654 C C . ALA A 1 94 ? 1.639 2.969 -9.860 1.00 97.62 94 ALA A C 1
ATOM 656 O O . ALA A 1 94 ? 1.653 1.898 -10.460 1.00 97.62 94 ALA A O 1
ATOM 657 N N . THR A 1 95 ? 1.990 4.122 -10.421 1.00 96.44 95 THR A N 1
ATOM 658 C CA . THR A 1 95 ? 2.433 4.256 -11.813 1.00 96.44 95 THR A CA 1
ATOM 659 C C . THR A 1 95 ? 3.738 5.030 -11.841 1.00 96.44 95 THR A C 1
ATOM 661 O O . THR A 1 95 ? 3.870 6.054 -11.165 1.00 96.44 95 THR A O 1
ATOM 664 N N . CYS A 1 96 ? 4.689 4.543 -12.630 1.00 94.56 96 CYS A N 1
ATOM 665 C CA . CYS A 1 96 ? 5.875 5.284 -13.016 1.00 94.56 96 CYS A CA 1
ATOM 666 C C . CYS A 1 96 ? 5.854 5.517 -14.527 1.00 94.56 96 CYS A C 1
ATOM 668 O O . CYS A 1 96 ? 6.066 4.589 -15.308 1.00 94.56 96 CYS A O 1
ATOM 670 N N . ASP A 1 97 ? 5.581 6.757 -14.935 1.00 93.44 97 ASP A N 1
ATOM 671 C CA . ASP A 1 97 ? 5.546 7.160 -16.342 1.00 93.44 97 ASP A CA 1
ATOM 672 C C . ASP A 1 97 ? 6.775 7.996 -16.749 1.00 93.44 97 ASP A C 1
ATOM 674 O O . ASP A 1 97 ? 7.589 8.401 -15.919 1.00 93.44 97 ASP A O 1
ATOM 678 N N . TYR A 1 98 ? 6.899 8.291 -18.049 1.00 90.06 98 TYR A N 1
ATOM 679 C CA . TYR A 1 98 ? 8.025 9.055 -18.608 1.00 90.06 98 TYR A CA 1
ATOM 680 C C . TYR A 1 98 ? 8.164 10.471 -18.036 1.00 90.06 98 TYR A C 1
ATOM 682 O O . TYR A 1 98 ? 9.224 11.085 -18.162 1.00 90.06 98 TYR A O 1
ATOM 690 N N . SER A 1 99 ? 7.087 11.021 -17.475 1.00 90.25 99 SER A N 1
ATOM 691 C CA . SER A 1 99 ? 7.062 12.365 -16.897 1.00 90.25 99 SER A CA 1
ATOM 692 C C . SER A 1 99 ? 7.367 12.372 -15.398 1.00 90.25 99 SER A C 1
ATOM 694 O O . SER A 1 99 ? 7.618 13.432 -14.822 1.00 90.25 99 SER A O 1
ATOM 696 N N . SER A 1 100 ? 7.372 11.196 -14.774 1.00 91.50 100 SER A N 1
ATOM 697 C CA . SER A 1 100 ? 7.522 11.018 -13.340 1.00 91.50 100 SER A CA 1
ATOM 698 C C . SER A 1 100 ? 8.991 11.007 -12.926 1.00 91.50 100 SER A C 1
ATOM 700 O O . SER A 1 100 ? 9.874 10.535 -13.638 1.00 91.50 100 SER A O 1
ATOM 702 N N . THR A 1 101 ? 9.280 11.487 -11.718 1.00 90.56 101 THR A N 1
ATOM 703 C CA . THR A 1 101 ? 10.653 11.502 -11.187 1.00 90.56 101 THR A CA 1
ATOM 704 C C . THR A 1 101 ? 11.211 10.102 -10.954 1.00 90.56 101 THR A C 1
ATOM 706 O O . THR A 1 101 ? 12.420 9.927 -11.024 1.00 90.56 101 THR A O 1
ATOM 709 N N . CYS A 1 102 ? 10.358 9.097 -10.737 1.00 90.00 102 CYS A N 1
ATOM 710 C CA . CYS A 1 102 ? 10.758 7.698 -10.535 1.00 90.00 102 CYS A CA 1
ATOM 711 C C . CYS A 1 102 ? 11.442 7.070 -11.757 1.00 90.00 102 CYS A C 1
ATOM 713 O O . CYS A 1 102 ? 12.116 6.050 -11.613 1.00 90.00 102 CYS A O 1
ATOM 715 N N . TRP A 1 103 ? 11.284 7.695 -12.927 1.00 88.94 103 TRP A N 1
ATOM 716 C CA . TRP A 1 103 ? 11.905 7.310 -14.186 1.00 88.94 103 TRP A CA 1
ATOM 717 C C . TRP A 1 103 ? 13.276 7.961 -14.406 1.00 88.94 103 TRP A C 1
ATOM 719 O O . TRP A 1 103 ? 14.136 7.422 -15.101 1.00 88.94 103 TRP A O 1
ATOM 729 N N . LEU A 1 104 ? 13.495 9.147 -13.835 1.00 87.06 104 LEU A N 1
ATOM 730 C CA . LEU A 1 104 ? 14.659 9.957 -14.167 1.00 87.06 104 LEU A CA 1
ATOM 731 C C . LEU A 1 104 ? 15.940 9.342 -13.575 1.00 87.06 104 LEU A C 1
ATOM 733 O O . LEU A 1 104 ? 16.020 9.132 -12.359 1.00 87.06 104 LEU A O 1
ATOM 737 N N . PRO A 1 105 ? 16.988 9.119 -14.391 1.00 83.75 105 PRO A N 1
ATOM 738 C CA . PRO A 1 105 ? 18.276 8.664 -13.886 1.00 83.75 105 PRO A CA 1
ATOM 739 C C . PRO A 1 105 ? 18.806 9.597 -12.791 1.00 83.75 105 PRO A C 1
ATOM 741 O O . PRO A 1 105 ? 18.833 10.818 -12.954 1.00 83.75 105 PRO A O 1
ATOM 744 N N . GLY A 1 106 ? 19.228 9.019 -11.666 1.00 84.38 106 GLY A N 1
ATOM 745 C CA . GLY A 1 106 ? 19.761 9.769 -10.525 1.00 84.38 106 GLY A CA 1
ATOM 746 C C . GLY A 1 106 ? 18.712 10.461 -9.645 1.00 84.38 106 GLY A C 1
ATOM 747 O O . GLY A 1 106 ? 19.096 11.127 -8.686 1.00 84.38 106 GLY A O 1
ATOM 748 N N . ALA A 1 107 ? 17.409 10.290 -9.904 1.00 84.94 107 ALA A N 1
ATOM 749 C CA . ALA A 1 107 ? 16.362 10.802 -9.012 1.00 84.94 107 ALA A CA 1
ATOM 750 C C . ALA A 1 107 ? 16.362 10.124 -7.630 1.00 84.94 107 ALA A C 1
ATOM 752 O O . ALA A 1 107 ? 15.855 10.690 -6.661 1.00 84.94 107 ALA A O 1
ATOM 753 N N . GLY A 1 108 ? 16.951 8.927 -7.537 1.00 87.44 108 GLY A N 1
ATOM 754 C CA . GLY A 1 108 ? 16.920 8.096 -6.339 1.00 87.44 108 GLY A CA 1
ATOM 755 C C . GLY A 1 108 ? 15.525 7.539 -6.058 1.00 87.44 108 GLY A C 1
ATOM 756 O O . GLY A 1 108 ? 14.582 7.753 -6.823 1.00 87.44 108 GLY A O 1
ATOM 757 N N . ALA A 1 109 ? 15.395 6.834 -4.934 1.00 90.69 109 ALA A N 1
ATOM 758 C CA . ALA A 1 109 ? 14.148 6.177 -4.568 1.00 90.69 109 ALA A CA 1
ATOM 759 C C . ALA A 1 109 ? 13.002 7.192 -4.376 1.00 90.69 109 ALA A C 1
ATOM 761 O O . ALA A 1 109 ? 13.117 8.123 -3.577 1.00 90.6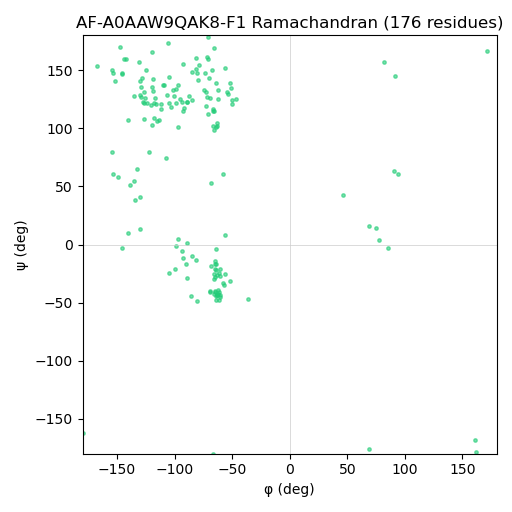9 109 ALA A O 1
ATOM 762 N N . GLN A 1 110 ? 11.891 7.002 -5.091 1.00 93.19 110 GLN A N 1
ATOM 763 C CA . GLN A 1 110 ? 10.706 7.863 -5.013 1.00 93.19 110 GLN A CA 1
ATOM 764 C C . GLN A 1 110 ? 9.603 7.172 -4.223 1.00 93.19 110 GLN A C 1
ATOM 766 O O . GLN A 1 110 ? 9.165 6.088 -4.605 1.00 93.19 110 GLN A O 1
ATOM 771 N N . SER A 1 111 ? 9.133 7.788 -3.140 1.00 94.94 111 SER A N 1
ATOM 772 C CA . SER A 1 111 ? 8.051 7.226 -2.335 1.00 94.94 111 SER A CA 1
ATOM 773 C C . SER A 1 111 ? 6.693 7.336 -3.020 1.00 94.94 111 SER A C 1
ATOM 775 O O . SER A 1 111 ? 6.399 8.295 -3.732 1.00 94.94 111 SER A O 1
ATOM 777 N N . TRP A 1 112 ? 5.842 6.352 -2.755 1.00 96.75 112 TRP A N 1
ATOM 778 C CA . TRP A 1 112 ? 4.449 6.339 -3.177 1.00 96.75 112 TRP A CA 1
ATOM 779 C C . TRP A 1 112 ? 3.579 5.678 -2.105 1.00 96.75 112 TRP A C 1
ATOM 781 O O . TRP A 1 112 ? 4.059 4.951 -1.230 1.00 96.75 112 TRP A O 1
ATOM 791 N N . SER A 1 113 ? 2.282 5.970 -2.150 1.00 98.19 113 SER A N 1
ATOM 792 C CA . SER A 1 113 ? 1.290 5.402 -1.242 1.00 98.19 113 SER A CA 1
ATOM 793 C C . SER A 1 113 ? -0.068 5.340 -1.927 1.00 98.19 113 SER A C 1
ATOM 795 O O . SER A 1 113 ? -0.448 6.267 -2.643 1.00 98.19 113 SER A O 1
ATOM 797 N N . TYR A 1 114 ? -0.793 4.256 -1.679 1.00 98.56 114 TYR A N 1
ATOM 798 C CA . TYR A 1 114 ? -2.120 3.991 -2.199 1.00 98.56 114 TYR A CA 1
ATOM 799 C C . TYR A 1 114 ? -3.057 3.616 -1.059 1.00 98.56 114 TYR A C 1
ATOM 801 O O . TYR A 1 114 ? -2.773 2.705 -0.283 1.00 98.56 114 TYR A O 1
ATOM 809 N N . THR A 1 115 ? -4.186 4.316 -0.960 1.00 98.38 115 THR A N 1
ATOM 810 C CA . THR A 1 115 ? -5.256 3.979 -0.016 1.00 98.38 115 THR A CA 1
ATOM 811 C C . THR A 1 115 ? -6.376 3.294 -0.778 1.00 98.38 115 THR A C 1
ATOM 813 O O . THR A 1 115 ? -6.972 3.904 -1.665 1.00 98.38 115 THR A O 1
ATOM 816 N N . PHE A 1 116 ? -6.661 2.044 -0.423 1.00 98.06 116 PHE A N 1
ATOM 817 C CA . PHE A 1 116 ? -7.733 1.283 -1.054 1.00 98.06 116 PHE A CA 1
ATOM 818 C C . PHE A 1 116 ? -9.097 1.837 -0.649 1.00 98.06 116 PHE A C 1
ATOM 820 O O . PHE A 1 116 ? -9.312 2.245 0.496 1.00 98.06 116 PHE A O 1
ATOM 827 N N . THR A 1 117 ? -10.033 1.831 -1.591 1.00 97.38 117 THR A N 1
ATOM 828 C CA . THR A 1 117 ? -11.432 2.160 -1.318 1.00 97.38 117 THR A CA 1
ATOM 829 C C . THR A 1 117 ? -12.161 0.949 -0.740 1.00 97.38 117 THR A C 1
ATOM 831 O O . THR A 1 117 ? -11.749 -0.195 -0.919 1.00 97.38 117 THR A O 1
ATOM 834 N N . VAL A 1 118 ? -13.297 1.186 -0.081 1.00 95.44 118 VAL A N 1
ATOM 835 C CA . VAL A 1 118 ? -14.128 0.110 0.490 1.00 95.44 118 VAL A CA 1
ATOM 836 C C . VAL A 1 118 ? -14.567 -0.903 -0.576 1.00 95.44 118 VAL A C 1
ATOM 838 O O . VAL A 1 118 ? -14.632 -2.097 -0.302 1.00 95.44 118 VAL A O 1
ATOM 841 N N . GLU A 1 119 ? -14.823 -0.450 -1.805 1.00 95.88 119 GLU A N 1
ATOM 842 C CA . GLU A 1 119 ? -15.197 -1.318 -2.932 1.00 95.88 119 GLU A CA 1
ATOM 843 C C . GLU A 1 119 ? -14.072 -2.285 -3.326 1.00 95.88 119 GLU A C 1
ATOM 845 O O . GLU A 1 119 ? -14.339 -3.382 -3.805 1.00 95.88 119 GLU A O 1
ATOM 850 N N . GLN A 1 120 ? -12.818 -1.905 -3.082 1.00 97.50 120 GLN A N 1
ATOM 851 C CA . GLN A 1 120 ? -11.638 -2.710 -3.390 1.00 97.50 120 GLN A CA 1
ATOM 852 C C . GLN A 1 120 ? -11.290 -3.713 -2.287 1.00 97.50 120 GLN A C 1
ATOM 854 O O . GLN A 1 120 ? -10.457 -4.590 -2.502 1.00 97.50 120 GLN A O 1
ATOM 859 N N . TYR A 1 121 ? -11.930 -3.639 -1.114 1.00 95.38 121 TYR A N 1
ATOM 860 C CA . TYR A 1 121 ? -11.634 -4.550 -0.002 1.00 95.38 121 TYR A CA 1
ATOM 861 C C . TYR A 1 121 ? -11.988 -6.011 -0.307 1.00 95.38 121 TYR A C 1
ATOM 863 O O . TYR A 1 121 ? -11.516 -6.916 0.379 1.00 95.38 121 TYR A O 1
ATOM 871 N N . THR A 1 122 ? -12.765 -6.269 -1.362 1.00 94.44 122 THR A N 1
ATOM 872 C CA . THR A 1 122 ? -13.016 -7.630 -1.848 1.00 94.44 122 THR A CA 1
ATOM 873 C C . THR A 1 122 ? -11.739 -8.352 -2.273 1.00 94.44 122 THR A C 1
ATOM 875 O O . THR A 1 122 ? -11.700 -9.572 -2.171 1.00 94.44 122 THR A O 1
ATOM 878 N N . ALA A 1 123 ? -10.697 -7.622 -2.695 1.00 94.56 123 ALA A N 1
ATOM 879 C CA . ALA A 1 123 ? -9.401 -8.202 -3.056 1.00 94.56 123 ALA A CA 1
ATOM 880 C C . ALA A 1 123 ? -8.693 -8.881 -1.870 1.00 94.56 123 ALA A C 1
ATOM 882 O O . ALA A 1 123 ? -7.883 -9.763 -2.077 1.00 94.56 123 ALA A O 1
ATOM 883 N N . PHE A 1 124 ? -9.040 -8.523 -0.630 1.00 95.50 124 PHE A N 1
ATOM 884 C CA . PHE A 1 124 ? -8.349 -8.988 0.577 1.00 95.50 124 PHE A CA 1
ATOM 885 C C . PHE A 1 124 ? -9.057 -10.165 1.271 1.00 95.50 124 PHE A C 1
ATOM 887 O O . PHE A 1 124 ? -8.613 -10.640 2.317 1.00 95.50 124 PHE A O 1
ATOM 894 N N . GLN A 1 125 ? -10.199 -10.622 0.745 1.00 94.19 125 GLN A N 1
ATOM 895 C CA . GLN A 1 125 ? -11.040 -11.628 1.409 1.00 94.19 125 GLN A CA 1
ATOM 896 C C . GLN A 1 125 ? -10.399 -13.019 1.479 1.00 94.19 125 GLN A C 1
ATOM 898 O O . GLN A 1 125 ? -10.816 -13.843 2.293 1.00 94.19 125 GLN A O 1
ATOM 903 N N . ASP A 1 126 ? -9.392 -13.289 0.652 1.00 95.62 126 ASP A N 1
ATOM 904 C CA . ASP A 1 126 ? -8.636 -14.542 0.646 1.00 95.62 126 ASP A CA 1
ATOM 905 C C . ASP A 1 126 ? -7.417 -14.526 1.594 1.00 95.62 126 ASP A C 1
ATOM 907 O O . ASP A 1 126 ? -6.704 -15.528 1.706 1.00 95.62 126 ASP A O 1
ATOM 911 N N . GLY A 1 127 ? -7.200 -13.417 2.316 1.00 96.12 127 GLY A N 1
ATOM 912 C CA . GLY A 1 127 ? -6.072 -13.238 3.234 1.00 96.12 127 GLY A CA 1
ATOM 913 C C . GLY A 1 127 ? -4.742 -12.982 2.529 1.00 96.12 127 GLY A C 1
ATOM 914 O O . GLY A 1 127 ? -3.682 -13.130 3.148 1.00 96.12 127 GLY A O 1
ATOM 915 N N . GLN A 1 128 ? -4.780 -12.657 1.237 1.00 97.56 128 GLN A N 1
ATOM 916 C CA . GLN A 1 128 ? -3.604 -12.418 0.419 1.00 97.56 128 GLN A CA 1
ATOM 917 C C . GLN A 1 128 ? -3.754 -11.112 -0.365 1.00 97.56 128 GLN A C 1
ATOM 919 O O . GLN A 1 128 ? -4.846 -10.584 -0.533 1.00 97.56 128 GLN A O 1
ATOM 924 N N . LEU A 1 129 ? -2.623 -10.536 -0.771 1.00 98.00 129 LEU A N 1
ATOM 925 C CA . LEU A 1 129 ? -2.589 -9.432 -1.731 1.00 98.00 129 LEU A CA 1
ATOM 926 C C . LEU A 1 129 ? -1.408 -9.663 -2.667 1.00 98.00 129 LEU A C 1
ATOM 928 O O . LEU A 1 129 ? -0.254 -9.523 -2.238 1.00 98.00 129 LEU A O 1
ATOM 932 N N . SER A 1 130 ? -1.672 -10.054 -3.914 1.00 98.06 130 SER A N 1
ATOM 933 C CA . SER A 1 130 ? -0.616 -10.343 -4.886 1.00 98.06 130 SER A CA 1
ATOM 934 C C . SER A 1 130 ? -0.200 -9.084 -5.632 1.00 98.06 130 SER A C 1
ATOM 936 O O . SER A 1 130 ? -1.021 -8.396 -6.236 1.00 98.06 130 SER A O 1
ATOM 938 N N . LEU A 1 131 ? 1.102 -8.808 -5.642 1.00 98.31 131 LEU A N 1
ATOM 939 C CA . LEU A 1 131 ? 1.683 -7.696 -6.373 1.00 98.31 131 LEU A CA 1
ATOM 940 C C . LEU A 1 131 ? 2.315 -8.158 -7.683 1.00 98.31 131 LEU A C 1
ATOM 942 O O . LEU A 1 131 ? 3.173 -9.045 -7.704 1.00 98.31 131 LEU A O 1
ATOM 946 N N . VAL A 1 132 ? 1.924 -7.499 -8.768 1.00 97.38 132 VAL A N 1
ATOM 947 C CA . VAL A 1 132 ? 2.459 -7.715 -10.113 1.00 97.38 132 VAL A CA 1
ATOM 948 C C . VAL A 1 132 ? 2.835 -6.367 -10.700 1.00 97.38 132 VAL A C 1
ATOM 950 O O . VAL A 1 132 ? 2.023 -5.450 -10.703 1.00 97.38 132 VAL A O 1
ATOM 953 N N . ALA A 1 133 ? 4.053 -6.237 -11.205 1.00 95.88 133 ALA A N 1
ATOM 954 C CA . ALA A 1 133 ? 4.474 -5.058 -11.941 1.00 95.88 133 ALA A CA 1
ATOM 955 C C . ALA A 1 133 ? 4.389 -5.331 -13.440 1.00 95.88 133 ALA A C 1
ATOM 957 O O . ALA A 1 133 ? 4.844 -6.375 -13.907 1.00 95.88 133 ALA A O 1
ATOM 958 N N . ASP A 1 134 ? 3.826 -4.396 -14.193 1.00 93.50 134 ASP A N 1
ATOM 959 C CA . ASP A 1 134 ? 3.909 -4.391 -15.647 1.00 93.50 134 ASP A CA 1
ATOM 960 C C . ASP A 1 134 ? 5.091 -3.543 -16.080 1.00 93.50 134 ASP A C 1
ATOM 962 O O . ASP A 1 134 ? 5.186 -2.369 -15.735 1.00 93.50 134 ASP A O 1
ATOM 966 N N . LYS A 1 135 ? 6.004 -4.151 -16.827 1.00 89.00 135 LYS A N 1
ATOM 967 C CA . LYS A 1 135 ? 7.127 -3.452 -17.428 1.00 89.00 135 LYS A CA 1
ATOM 968 C C . LYS A 1 135 ? 6.740 -3.014 -18.833 1.00 89.00 135 LYS A C 1
ATOM 970 O O . LYS A 1 135 ? 6.590 -3.857 -19.714 1.00 89.00 135 LYS A O 1
ATOM 975 N N . LEU A 1 136 ? 6.666 -1.708 -19.062 1.00 85.94 136 LEU A N 1
ATOM 976 C CA . LEU A 1 136 ? 6.255 -1.133 -20.346 1.00 85.94 136 LEU A CA 1
ATOM 977 C C . LEU A 1 136 ? 7.424 -0.880 -21.309 1.00 85.94 136 LEU A C 1
ATOM 979 O O . LEU A 1 136 ? 7.199 -0.715 -22.509 1.00 85.94 136 LEU A O 1
ATOM 983 N N . TYR A 1 137 ? 8.667 -0.858 -20.815 1.00 81.44 137 TYR A N 1
ATOM 984 C CA . TYR A 1 137 ? 9.852 -0.541 -21.616 1.00 81.44 137 TYR A CA 1
ATOM 985 C C . TYR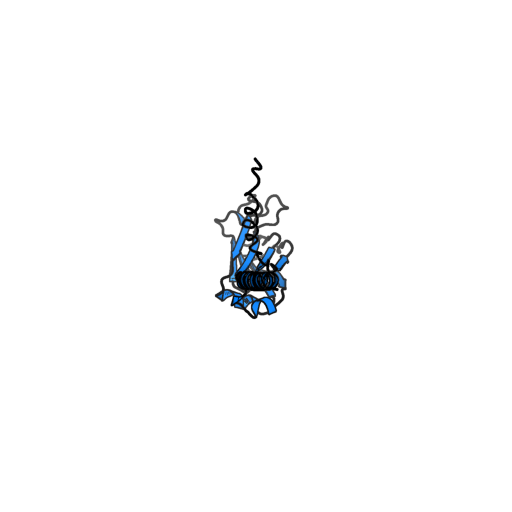 A 1 137 ? 10.933 -1.632 -21.559 1.00 81.44 137 TYR A C 1
ATOM 987 O O . TYR A 1 137 ? 11.045 -2.389 -20.595 1.00 81.44 137 TYR A O 1
ATOM 995 N N . HIS A 1 138 ? 11.701 -1.761 -22.642 1.00 76.06 138 HIS A N 1
ATOM 996 C CA . HIS A 1 138 ? 12.732 -2.791 -22.788 1.00 76.06 138 HIS A CA 1
ATOM 997 C C . HIS A 1 138 ? 14.033 -2.396 -22.072 1.00 76.06 138 HIS A C 1
ATOM 999 O O . HIS A 1 138 ? 14.355 -1.218 -21.974 1.00 76.06 138 HIS A O 1
ATOM 1005 N N . ASP A 1 139 ? 14.790 -3.402 -21.622 1.00 80.00 139 ASP A N 1
ATOM 1006 C CA . ASP A 1 139 ? 16.144 -3.277 -21.045 1.00 80.00 139 ASP A CA 1
ATOM 1007 C C . ASP A 1 139 ? 16.242 -2.589 -19.678 1.00 80.00 139 ASP A C 1
ATOM 1009 O O . ASP A 1 139 ? 17.332 -2.268 -19.201 1.00 80.00 139 ASP A O 1
ATOM 1013 N N . GLU A 1 140 ? 15.113 -2.468 -18.991 1.00 84.44 140 GLU A N 1
ATOM 1014 C CA . GLU A 1 140 ? 15.046 -1.898 -17.652 1.00 84.44 140 GLU A CA 1
ATOM 1015 C C . GLU A 1 140 ? 14.510 -2.886 -16.632 1.00 84.44 140 GLU A C 1
ATOM 1017 O O . GLU A 1 140 ? 13.982 -3.956 -16.955 1.00 84.44 140 GLU A O 1
ATOM 1022 N N . VAL A 1 141 ? 14.708 -2.520 -15.371 1.00 88.69 141 VAL A N 1
ATOM 1023 C CA . VAL A 1 141 ? 14.395 -3.352 -14.221 1.00 88.69 141 VAL A CA 1
ATOM 1024 C C . VAL A 1 141 ? 13.328 -2.658 -13.394 1.00 88.69 141 VAL A C 1
ATOM 1026 O O . VAL A 1 141 ? 13.511 -1.515 -12.974 1.00 88.69 141 VAL A O 1
ATOM 1029 N N . ASN A 1 142 ? 12.235 -3.365 -13.121 1.00 91.81 142 ASN A N 1
ATOM 1030 C CA . ASN A 1 142 ? 11.294 -2.950 -12.094 1.00 91.81 142 ASN A CA 1
ATOM 1031 C C . ASN A 1 142 ? 11.993 -3.041 -10.737 1.00 91.81 142 ASN A C 1
ATOM 1033 O O . ASN A 1 142 ? 12.396 -4.120 -10.294 1.00 91.81 142 ASN A O 1
ATOM 1037 N N . ARG A 1 143 ? 12.187 -1.889 -10.099 1.00 92.81 143 ARG A N 1
ATOM 1038 C CA . ARG A 1 143 ? 12.831 -1.796 -8.791 1.00 92.81 143 ARG A CA 1
ATOM 1039 C C . ARG A 1 143 ? 11.836 -1.217 -7.819 1.00 92.81 143 ARG A C 1
ATOM 1041 O O . ARG A 1 143 ? 11.379 -0.090 -8.000 1.00 92.81 143 ARG A O 1
ATOM 1048 N N . PHE A 1 144 ? 11.556 -1.965 -6.767 1.00 94.31 144 PHE A N 1
ATOM 1049 C CA . PHE A 1 144 ? 10.725 -1.501 -5.673 1.00 94.31 144 PHE A CA 1
ATOM 1050 C C . PHE A 1 144 ? 11.494 -1.671 -4.375 1.00 94.31 144 PHE A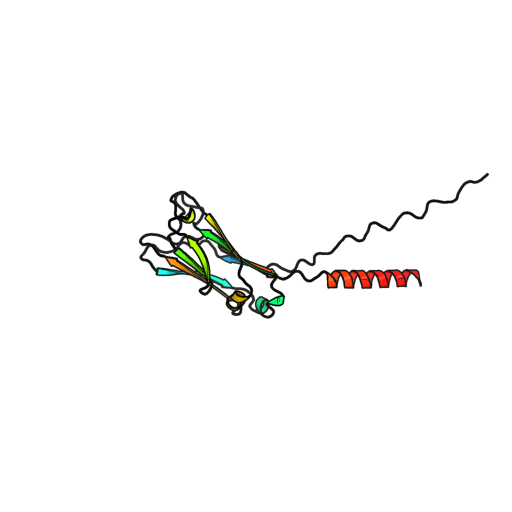 C 1
ATOM 1052 O O . PHE A 1 144 ? 11.972 -2.764 -4.079 1.00 94.31 144 PHE A O 1
ATOM 1059 N N . GLY A 1 145 ? 11.620 -0.601 -3.596 1.00 94.00 145 GLY A N 1
ATOM 1060 C CA . GLY A 1 145 ? 12.090 -0.718 -2.218 1.00 94.00 145 GLY A CA 1
ATOM 1061 C C . GLY A 1 145 ? 11.073 -1.471 -1.364 1.00 94.00 145 GLY A C 1
ATOM 1062 O O . GLY A 1 145 ? 10.017 -1.878 -1.850 1.00 94.00 145 GLY A O 1
ATOM 1063 N N . SER A 1 146 ? 11.383 -1.644 -0.081 1.00 95.19 146 SER A N 1
ATOM 1064 C CA . SER A 1 146 ? 10.511 -2.361 0.845 1.00 95.19 146 SER A CA 1
ATOM 1065 C C . SER A 1 146 ? 9.070 -1.852 0.780 1.00 95.19 146 SER A C 1
ATOM 1067 O O . SER A 1 146 ? 8.788 -0.661 0.948 1.00 95.19 146 SER A O 1
ATOM 1069 N N . LEU A 1 147 ? 8.157 -2.786 0.526 1.00 97.50 147 LEU A N 1
ATOM 1070 C CA . LEU A 1 147 ? 6.736 -2.511 0.386 1.00 97.50 147 LEU A CA 1
ATOM 1071 C C . LEU A 1 147 ? 6.046 -2.806 1.707 1.00 97.50 147 LEU A C 1
ATOM 1073 O O . LEU A 1 147 ? 6.325 -3.818 2.343 1.00 97.50 147 LEU A O 1
ATOM 1077 N N . THR A 1 148 ? 5.133 -1.937 2.117 1.00 98.25 148 THR A N 1
ATOM 1078 C CA . THR A 1 148 ? 4.432 -2.046 3.396 1.00 98.25 148 THR A CA 1
ATOM 1079 C C . THR A 1 148 ? 2.931 -1.971 3.181 1.00 98.25 148 THR A C 1
ATOM 1081 O O . THR A 1 148 ? 2.429 -0.967 2.672 1.00 98.25 148 THR A O 1
ATOM 1084 N N . LEU A 1 149 ? 2.219 -3.007 3.623 1.00 98.19 149 LEU A N 1
ATOM 1085 C CA . LEU A 1 149 ? 0.767 -3.032 3.727 1.00 98.19 149 LEU A CA 1
ATOM 1086 C C . LEU A 1 149 ? 0.367 -2.740 5.176 1.00 98.19 149 LEU A C 1
ATOM 1088 O O . LEU A 1 149 ? 0.767 -3.453 6.097 1.00 98.19 149 LEU A O 1
ATOM 1092 N N . THR A 1 150 ? -0.422 -1.690 5.371 1.00 97.44 150 THR A N 1
ATOM 1093 C CA . THR A 1 150 ? -0.943 -1.262 6.670 1.00 97.44 150 THR A CA 1
ATOM 1094 C C . THR A 1 150 ? -2.458 -1.372 6.671 1.00 97.44 150 THR A C 1
ATOM 1096 O O . THR A 1 150 ? -3.125 -0.718 5.873 1.00 97.44 150 THR A O 1
ATOM 1099 N N . ILE A 1 151 ? -3.003 -2.162 7.590 1.00 95.62 151 ILE A N 1
ATOM 1100 C CA . ILE A 1 151 ? -4.444 -2.312 7.803 1.00 95.62 151 ILE A CA 1
ATOM 1101 C C . ILE A 1 151 ? -4.768 -1.698 9.162 1.00 95.62 151 ILE A C 1
ATOM 1103 O O . ILE A 1 151 ? -4.277 -2.156 10.196 1.00 95.62 151 ILE A O 1
ATOM 1107 N N . SER A 1 152 ? -5.578 -0.643 9.151 1.00 93.94 152 SER A N 1
ATOM 1108 C CA . SER A 1 152 ? -6.019 0.066 10.350 1.00 93.94 152 SER A CA 1
ATOM 1109 C C . SER A 1 152 ? -7.516 -0.157 10.551 1.00 93.94 152 SER A C 1
ATOM 1111 O O . SER A 1 152 ? -8.297 0.195 9.666 1.00 93.94 152 SER A O 1
ATOM 1113 N N . PRO A 1 153 ? -7.952 -0.717 11.683 1.00 90.44 153 PRO A N 1
ATOM 1114 C CA . PRO A 1 153 ? -9.374 -0.850 11.989 1.00 90.44 153 PRO A CA 1
ATOM 1115 C C . PRO A 1 153 ? -10.030 0.509 12.308 1.00 90.44 153 PRO A C 1
ATOM 1117 O O . PRO A 1 153 ? -9.347 1.497 12.596 1.00 90.44 153 PRO A O 1
ATOM 1120 N N . VAL A 1 154 ? -11.362 0.584 12.198 1.00 88.44 154 VAL A N 1
ATOM 1121 C CA . VAL A 1 154 ? -12.163 1.753 12.587 1.00 88.44 154 VAL A CA 1
ATOM 1122 C C . VAL A 1 154 ? -12.066 1.879 14.099 1.00 88.44 154 VAL A C 1
ATOM 1124 O O . VAL A 1 154 ? -12.588 0.989 14.779 1.00 88.44 154 VAL A O 1
ATOM 1127 N N . PRO A 1 155 ? -11.492 2.977 14.635 1.00 81.12 155 PRO A N 1
ATOM 1128 C CA . PRO A 1 155 ? -11.410 3.176 16.072 1.00 81.12 155 PRO A CA 1
ATOM 1129 C C . PRO A 1 155 ? -12.787 2.961 16.681 1.00 81.12 155 PRO A C 1
ATOM 1131 O O . PRO A 1 155 ? -13.740 3.645 16.288 1.00 81.12 155 PRO A O 1
ATOM 1134 N N . GLU A 1 156 ? -12.908 2.000 17.603 1.00 74.81 156 GLU A N 1
ATOM 1135 C CA . GLU A 1 156 ? -14.195 1.775 18.250 1.00 74.81 156 GLU A CA 1
ATOM 1136 C C . GLU A 1 156 ? -14.654 3.113 18.824 1.00 74.81 156 GLU A C 1
ATOM 1138 O O . GLU A 1 156 ? -13.869 3.795 19.503 1.00 74.81 156 GLU A O 1
ATOM 1143 N N . PRO A 1 157 ? -15.898 3.533 18.544 1.00 65.31 157 PRO A N 1
ATOM 1144 C CA . PRO A 1 157 ? -16.418 4.738 19.145 1.00 65.31 157 PRO A CA 1
ATOM 1145 C C . PRO A 1 157 ? -16.214 4.607 20.649 1.00 65.31 157 PRO A C 1
ATOM 1147 O O . PRO A 1 157 ? -16.447 3.536 21.215 1.00 65.31 157 PRO A O 1
ATOM 1150 N N . GLY A 1 158 ? -15.814 5.693 21.311 1.00 72.88 158 GLY A N 1
ATOM 1151 C CA . GLY A 1 158 ? -15.581 5.724 22.756 1.00 72.88 158 GLY A CA 1
ATOM 1152 C C . GLY A 1 158 ? -16.780 5.286 23.610 1.00 72.88 158 GLY A C 1
ATOM 1153 O O . GLY A 1 158 ? -16.714 5.419 24.818 1.00 72.88 158 GLY A O 1
ATOM 1154 N N . SER A 1 159 ? -17.863 4.767 23.031 1.00 77.81 159 SER A N 1
ATOM 1155 C CA . SER A 1 159 ? -18.950 4.007 23.641 1.00 77.81 159 SER A CA 1
ATOM 1156 C C . SER A 1 159 ? -18.496 3.080 24.765 1.00 77.81 159 SER A C 1
ATOM 1158 O O . SER A 1 159 ? -19.090 3.140 25.837 1.00 77.81 159 SER A O 1
ATOM 1160 N N . TYR A 1 160 ? -17.434 2.283 24.599 1.00 79.25 160 TYR A N 1
ATOM 1161 C CA . TYR 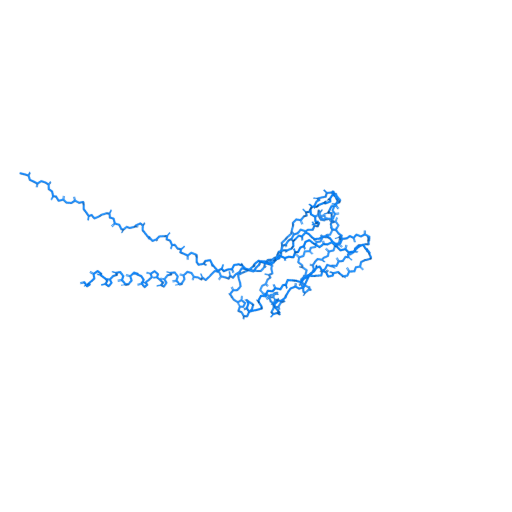A 1 160 ? -16.939 1.442 25.700 1.00 79.25 160 TYR A CA 1
ATOM 1162 C C . TYR A 1 160 ? -16.311 2.266 26.823 1.00 79.25 160 TYR A C 1
ATOM 1164 O O . TYR A 1 160 ? -16.565 2.003 27.998 1.00 79.25 160 TYR A O 1
ATOM 1172 N N . ALA A 1 161 ? -15.554 3.309 26.479 1.00 80.25 161 ALA A N 1
ATOM 1173 C CA . ALA A 1 161 ? -15.008 4.243 27.457 1.00 80.25 161 ALA A CA 1
ATOM 1174 C C . ALA A 1 161 ? -16.121 5.023 28.184 1.00 80.25 161 ALA A C 1
ATOM 1176 O O . ALA A 1 161 ? -16.058 5.188 29.398 1.00 80.25 161 ALA A O 1
ATOM 1177 N N . LEU A 1 162 ? -17.173 5.445 27.478 1.00 84.56 162 LEU A N 1
ATOM 1178 C CA . LEU A 1 162 ? -18.342 6.137 28.019 1.00 84.56 162 LEU A CA 1
ATOM 1179 C C . LEU A 1 162 ? -19.185 5.208 28.891 1.00 84.56 162 LEU A C 1
ATOM 1181 O O . LEU A 1 162 ? -19.619 5.613 29.966 1.00 84.56 162 LEU A O 1
ATOM 1185 N N . MET A 1 163 ? -19.373 3.955 28.477 1.00 89.06 163 MET A N 1
ATOM 1186 C CA . MET A 1 163 ? -20.041 2.934 29.278 1.00 89.06 163 MET A CA 1
ATOM 1187 C C . MET A 1 163 ? -19.241 2.645 30.549 1.00 89.06 163 MET A C 1
ATOM 1189 O O . MET A 1 163 ? -19.803 2.663 31.643 1.00 89.06 163 MET A O 1
ATOM 1193 N N . GLY A 1 164 ? -17.926 2.449 30.432 1.00 86.69 164 GLY A N 1
ATOM 1194 C CA . GLY A 1 164 ? -17.030 2.247 31.568 1.00 86.69 164 GLY A CA 1
ATOM 1195 C C . GLY A 1 164 ? -17.030 3.440 32.526 1.00 86.69 164 GLY A C 1
ATOM 1196 O O . GLY A 1 164 ? -17.181 3.262 33.735 1.00 86.69 164 GLY A O 1
ATOM 1197 N N . ALA A 1 165 ? -16.951 4.662 31.999 1.00 88.12 165 ALA A N 1
ATOM 1198 C CA . ALA A 1 165 ? -17.044 5.887 32.786 1.00 88.12 165 ALA A CA 1
ATOM 1199 C C . ALA A 1 165 ? -18.410 6.016 33.478 1.00 88.12 165 ALA A C 1
ATOM 1201 O O . ALA A 1 165 ? -18.471 6.346 34.663 1.00 88.12 165 ALA A O 1
ATOM 1202 N N . GLY A 1 166 ? -19.501 5.699 32.775 1.00 92.69 166 GLY A N 1
ATOM 1203 C CA . GLY A 1 166 ? -20.857 5.702 33.319 1.00 92.69 166 GLY A CA 1
ATOM 1204 C C . GLY A 1 166 ? -21.028 4.701 34.463 1.00 92.69 166 GLY A C 1
ATOM 1205 O O . GLY A 1 166 ? -21.501 5.064 35.541 1.00 92.69 166 GLY A O 1
ATOM 1206 N N . LEU A 1 167 ? -20.577 3.459 34.278 1.00 94.44 167 LEU A N 1
ATOM 1207 C CA . LEU A 1 167 ? -20.612 2.420 35.312 1.00 94.44 167 LEU A CA 1
ATOM 1208 C C . LEU A 1 167 ? -19.716 2.771 36.507 1.00 94.44 167 LEU A C 1
ATOM 1210 O O . LEU A 1 167 ? -20.129 2.608 37.658 1.00 94.44 167 LEU A O 1
ATOM 1214 N N . GLY A 1 168 ? -18.525 3.314 36.250 1.00 93.00 168 GLY A N 1
ATOM 1215 C CA . GLY A 1 168 ? -17.618 3.799 37.288 1.00 93.00 168 GLY A CA 1
ATOM 1216 C C . GLY A 1 168 ? -18.241 4.920 38.124 1.00 93.00 168 GLY A C 1
ATOM 1217 O O . GLY A 1 168 ? -18.180 4.886 39.357 1.00 93.00 168 GLY A O 1
ATOM 1218 N N . LEU A 1 169 ? -18.918 5.872 37.475 1.00 95.62 169 LEU A N 1
ATOM 1219 C CA . LEU A 1 169 ? -19.632 6.956 38.147 1.00 95.62 169 LEU A CA 1
ATOM 1220 C C . LEU A 1 169 ? -20.786 6.426 39.011 1.00 95.62 169 LEU A C 1
ATOM 1222 O O . LEU A 1 169 ? -20.932 6.843 40.162 1.00 95.62 169 LEU A O 1
ATOM 1226 N N . LEU A 1 170 ? -21.576 5.479 38.499 1.00 94.50 170 LEU A N 1
ATOM 1227 C CA . LEU A 1 170 ? -22.673 4.856 39.248 1.00 94.50 170 LEU A CA 1
ATOM 1228 C C . LEU A 1 170 ? -22.169 4.087 40.478 1.00 94.50 170 LEU A C 1
ATOM 1230 O O . LEU A 1 170 ? -22.728 4.230 41.570 1.00 94.50 170 LEU A O 1
ATOM 1234 N N . ALA A 1 171 ? -21.087 3.318 40.338 1.00 95.25 171 ALA A N 1
ATOM 1235 C CA . ALA A 1 171 ? -20.458 2.612 41.453 1.00 95.25 171 ALA A CA 1
ATOM 1236 C C . ALA A 1 171 ? -19.956 3.587 42.532 1.00 95.25 171 ALA A C 1
ATOM 1238 O O . ALA A 1 171 ? -20.159 3.368 43.731 1.00 95.25 171 ALA A O 1
ATOM 1239 N N . TRP A 1 172 ? -19.366 4.709 42.115 1.00 94.19 172 TRP A N 1
ATOM 1240 C CA . TRP A 1 172 ? -18.919 5.759 43.025 1.00 94.19 172 TRP A CA 1
ATOM 1241 C C . TRP A 1 172 ? -20.079 6.444 43.758 1.00 94.19 172 TRP A C 1
ATOM 1243 O O . TRP A 1 172 ? -20.010 6.643 44.973 1.00 94.19 172 TRP A O 1
ATOM 1253 N N . MET A 1 173 ? -21.177 6.746 43.056 1.00 96.06 173 MET A N 1
ATOM 1254 C CA . MET A 1 173 ? -22.387 7.300 43.670 1.00 96.06 173 MET A CA 1
ATOM 1255 C C . MET A 1 173 ? -23.005 6.338 44.691 1.00 96.06 173 MET A C 1
ATOM 1257 O O . MET A 1 173 ? -23.436 6.780 45.756 1.00 96.06 173 MET A O 1
ATOM 1261 N N . ARG A 1 174 ? -23.007 5.026 44.412 1.00 96.06 174 ARG A N 1
ATOM 1262 C CA . ARG A 1 174 ? -23.488 4.005 45.356 1.00 96.06 174 ARG A CA 1
ATOM 1263 C C . ARG A 1 174 ? -22.649 3.969 46.633 1.00 96.06 174 ARG A C 1
ATOM 1265 O O . ARG A 1 174 ? -23.219 3.928 47.718 1.00 96.06 174 ARG A O 1
ATOM 1272 N N . ARG A 1 175 ? -21.318 4.047 46.522 1.00 94.56 175 ARG A N 1
ATOM 1273 C CA . ARG A 1 175 ? -20.408 4.046 47.682 1.00 94.56 175 ARG A CA 1
ATOM 1274 C C . ARG A 1 175 ? -20.599 5.251 48.606 1.00 94.56 175 ARG A C 1
ATOM 1276 O O . ARG A 1 175 ? -20.282 5.153 49.778 1.00 94.56 175 ARG A O 1
ATOM 1283 N N . ARG A 1 176 ? -21.094 6.383 48.097 1.00 93.00 176 ARG A N 1
ATOM 1284 C CA . ARG A 1 176 ? -21.362 7.581 48.914 1.00 93.00 176 ARG A CA 1
ATOM 1285 C C . ARG A 1 176 ? -22.692 7.540 49.671 1.00 93.00 176 ARG A C 1
ATOM 1287 O O . ARG A 1 176 ? -22.916 8.407 50.508 1.00 93.00 176 ARG A O 1
ATOM 1294 N N . ARG A 1 177 ? -23.589 6.609 49.330 1.00 88.69 177 ARG A N 1
ATOM 1295 C CA . ARG A 1 177 ? -24.919 6.481 49.953 1.00 88.69 177 ARG A CA 1
ATOM 1296 C C . ARG A 1 177 ? -24.996 5.384 51.017 1.00 88.69 177 ARG A C 1
ATOM 1298 O O . ARG A 1 177 ? -25.933 5.419 51.807 1.00 88.69 177 ARG A O 1
ATOM 1305 N N . ALA A 1 178 ? -24.079 4.420 50.983 1.00 77.62 178 ALA A N 1
ATOM 1306 C CA . ALA A 1 178 ? -23.892 3.422 52.036 1.00 77.62 178 ALA A CA 1
ATOM 1307 C C . ALA A 1 178 ? -22.940 3.972 53.102 1.00 77.62 178 ALA A C 1
ATOM 1309 O O . ALA A 1 178 ? -23.177 3.674 54.290 1.00 77.62 178 ALA A O 1
#

Foldseek 3Di:
DDDDDDDDPDDPDPDPPPLDQPADDKDKWKDAKFKFDAFDWDKDWRDKDFAPLVLLVCLLFWPWKKKKWWQFAQPDQFRAFAFWFKDWLNHGFDGDDPVDLSHDGRSGIGIDMGIDDSVCSVSCNVRMITIMITHPDHRGIGIIHMMMIIIGTDRDPSVVVVVVVVVVVVVVVVVVVD

Mean predicted aligned error: 9.11 Å

Organism: NCBI:txid3119538

pLDDT: mean 85.23, std 15.59, range [40.41, 98.56]

Secondary structure (DSSP, 8-state):
------------SS---------PPPEEEEE--EE--SSSSEEEEEEEEE--GGGGTTGGGEEEEEEEEEEB-TTSTT-PPPSEEEEETTEEEEEE-TTSGGGSTT---EEEEEEPPGGGGGGGTTSEEEEEEEE-STT---EE--EEEEEEEPPPPTHHHHHHHHHHHHHHHHHTT-

InterPro domains:
  IPR013424 PEP-CTERM protein-sorting domain [PF07589] (153-177)
  IPR013424 PEP-CTERM protein-sorting domain [TIGR02595] (154-177)